Protein AF-A0A7D5GES9-F1 (afdb_monomer_lite)

pLDDT: mean 92.74, std 5.77, range [63.41, 98.81]

InterPro domains:
  IPR012337 Ribonuclease H-like superfamily [SSF53098] (2-258)
  IPR036397 Ribonuclease H superfamily [G3DSA:3.30.420.10] (1-268)

Structure (mmCIF, N/CA/C/O backbone):
data_AF-A0A7D5GES9-F1
#
_entry.id   AF-A0A7D5GES9-F1
#
loop_
_atom_site.group_PDB
_atom_site.id
_atom_site.type_symbol
_atom_site.label_atom_id
_atom_site.label_alt_id
_atom_site.label_comp_id
_atom_site.label_asym_id
_atom_site.label_entity_id
_atom_site.label_seq_id
_atom_site.pdbx_PDB_ins_code
_atom_site.Cartn_x
_atom_site.Cartn_y
_atom_site.Cartn_z
_atom_site.occupancy
_atom_site.B_iso_or_equiv
_atom_site.auth_seq_id
_atom_site.auth_comp_id
_atom_site.auth_asym_id
_atom_site.auth_atom_id
_atom_site.pdbx_PDB_model_num
ATOM 1 N N . MET A 1 1 ? -17.393 6.973 -8.181 1.00 80.44 1 MET A N 1
ATOM 2 C CA . MET A 1 1 ? -17.525 6.158 -6.958 1.00 80.44 1 MET A CA 1
ATOM 3 C C . MET A 1 1 ? -16.537 6.729 -5.965 1.00 80.44 1 MET A C 1
ATOM 5 O O . MET A 1 1 ? -15.425 7.013 -6.397 1.00 80.44 1 MET A O 1
ATOM 9 N N . LYS A 1 2 ? -16.936 6.985 -4.717 1.00 92.69 2 LYS A N 1
ATOM 10 C CA . LYS A 1 2 ? -15.987 7.433 -3.690 1.00 92.69 2 LYS A CA 1
ATOM 11 C C . LYS A 1 2 ? -15.095 6.242 -3.336 1.00 92.69 2 LYS A C 1
ATOM 13 O O . LYS A 1 2 ? -15.624 5.146 -3.163 1.00 92.69 2 LYS A O 1
ATOM 18 N N . THR A 1 3 ? -13.782 6.421 -3.267 1.00 96.38 3 THR A N 1
ATOM 19 C CA . THR A 1 3 ? -12.840 5.351 -2.904 1.00 96.38 3 THR A CA 1
ATOM 20 C C . THR A 1 3 ? -12.168 5.676 -1.586 1.00 96.38 3 THR A C 1
ATOM 22 O O . THR A 1 3 ? -11.749 6.809 -1.384 1.00 96.38 3 THR A O 1
ATOM 25 N N . VAL A 1 4 ? -12.047 4.675 -0.723 1.00 98.38 4 VAL A N 1
ATOM 26 C CA . VAL A 1 4 ? -11.350 4.783 0.558 1.00 98.38 4 VAL A CA 1
ATOM 27 C C . VAL A 1 4 ? -10.323 3.662 0.601 1.00 98.38 4 VAL A C 1
ATOM 29 O O . VAL A 1 4 ? -10.701 2.491 0.584 1.00 98.38 4 VAL A O 1
ATOM 32 N N . ALA A 1 5 ? -9.041 4.001 0.590 1.00 98.62 5 ALA A N 1
ATOM 33 C CA . ALA A 1 5 ? -7.953 3.051 0.727 1.00 98.62 5 ALA A CA 1
ATOM 34 C C . ALA A 1 5 ? -7.850 2.518 2.157 1.00 98.62 5 ALA A C 1
ATOM 36 O O . ALA A 1 5 ? -8.192 3.222 3.104 1.00 98.62 5 ALA A O 1
ATOM 37 N N . ILE A 1 6 ? -7.367 1.287 2.292 1.00 98.75 6 ILE A N 1
ATOM 38 C CA . ILE A 1 6 ? -6.960 0.662 3.546 1.00 98.75 6 ILE A CA 1
ATOM 39 C C . ILE A 1 6 ? -5.618 -0.035 3.364 1.00 98.75 6 ILE A C 1
ATOM 41 O O . ILE A 1 6 ? -5.373 -0.643 2.321 1.00 98.75 6 ILE A O 1
ATOM 45 N N . ASP A 1 7 ? -4.805 0.037 4.408 1.00 98.81 7 ASP A N 1
ATOM 46 C CA . ASP A 1 7 ? -3.559 -0.706 4.562 1.00 98.81 7 ASP A CA 1
ATOM 47 C C . ASP A 1 7 ? -3.280 -0.941 6.059 1.00 98.81 7 ASP A C 1
ATOM 49 O O . ASP A 1 7 ? -3.720 -0.139 6.902 1.00 98.81 7 ASP A O 1
ATOM 53 N N . ILE A 1 8 ? -2.585 -2.029 6.410 1.00 98.62 8 ILE A N 1
ATOM 54 C CA . ILE A 1 8 ? -2.235 -2.350 7.801 1.00 98.62 8 ILE A CA 1
ATOM 55 C C . ILE A 1 8 ? -0.755 -2.667 7.993 1.00 98.62 8 ILE A C 1
ATOM 57 O O . ILE A 1 8 ? -0.123 -3.328 7.180 1.00 98.62 8 ILE A O 1
ATOM 61 N N . GLU A 1 9 ? -0.277 -2.386 9.203 1.00 98.38 9 GLU A N 1
ATOM 62 C CA . GLU A 1 9 ? 1.022 -2.847 9.687 1.00 98.38 9 GLU A CA 1
ATOM 63 C C . GLU A 1 9 ? 0.874 -3.800 10.863 1.00 98.38 9 GLU A C 1
ATOM 65 O O . GLU A 1 9 ? -0.101 -3.764 11.623 1.00 98.38 9 GLU A O 1
ATOM 70 N N . THR A 1 10 ? 1.862 -4.681 11.023 1.00 97.94 10 THR A N 1
ATOM 71 C CA . THR A 1 10 ? 1.815 -5.755 12.020 1.00 97.94 10 THR A CA 1
ATOM 72 C C . THR A 1 10 ? 3.170 -6.014 12.670 1.00 97.94 10 THR A C 1
ATOM 74 O O . THR A 1 10 ? 4.222 -5.621 12.166 1.00 97.94 10 THR A O 1
ATOM 77 N N . THR A 1 11 ? 3.168 -6.738 13.791 1.00 96.50 11 THR A N 1
ATOM 78 C CA . THR A 1 11 ? 4.406 -7.234 14.420 1.00 96.50 11 THR A CA 1
ATOM 79 C C . THR A 1 11 ? 4.999 -8.458 13.715 1.00 96.50 11 THR A C 1
ATOM 81 O O . THR A 1 11 ? 6.044 -8.954 14.134 1.00 96.50 11 THR A O 1
ATOM 84 N N . GLY A 1 12 ? 4.346 -8.955 12.663 1.00 96.69 12 GLY A N 1
ATOM 85 C CA . GLY A 1 12 ? 4.727 -10.146 11.917 1.00 96.69 12 GLY A CA 1
ATOM 86 C C . GLY A 1 12 ? 3.538 -10.751 11.164 1.00 96.69 12 GLY A C 1
ATOM 87 O O . GLY A 1 12 ? 2.430 -10.227 11.179 1.00 96.69 12 GLY A O 1
ATOM 88 N N . LEU A 1 13 ? 3.768 -11.877 10.487 1.00 96.69 13 LEU A N 1
ATOM 89 C CA . LEU A 1 13 ? 2.787 -12.492 9.581 1.00 96.69 13 LEU A CA 1
ATOM 90 C C . LEU A 1 13 ? 1.997 -13.656 10.208 1.00 96.69 13 LEU A C 1
ATOM 92 O O . LEU A 1 13 ? 1.208 -14.310 9.521 1.00 96.69 13 LEU A O 1
ATOM 96 N N . ALA A 1 14 ? 2.245 -13.997 11.474 1.00 97.06 14 ALA A N 1
ATOM 97 C CA . ALA A 1 14 ? 1.573 -15.100 12.147 1.00 97.06 14 ALA A CA 1
ATOM 98 C C . ALA A 1 14 ? 0.252 -14.648 12.781 1.00 97.06 14 ALA A C 1
ATOM 100 O O . ALA A 1 14 ? 0.097 -13.519 13.222 1.00 97.06 14 ALA A O 1
ATOM 101 N N . ALA A 1 15 ? -0.688 -15.581 12.958 1.00 95.56 15 ALA A N 1
ATOM 102 C CA . ALA A 1 15 ? -1.953 -15.309 13.654 1.00 95.56 15 ALA A CA 1
ATOM 103 C C . ALA A 1 15 ? -1.771 -14.783 15.098 1.00 95.56 15 ALA A C 1
ATOM 105 O O . ALA A 1 15 ? -2.680 -14.175 15.665 1.00 95.56 15 ALA A O 1
ATOM 106 N N . THR A 1 16 ? -0.614 -15.059 15.710 1.00 97.00 16 THR A N 1
ATOM 107 C CA . THR A 1 16 ? -0.250 -14.588 17.051 1.00 97.00 16 THR A CA 1
ATOM 108 C C . THR A 1 16 ? 0.306 -13.172 17.072 1.00 97.00 16 THR A C 1
ATOM 110 O O . THR A 1 16 ? 0.316 -12.584 18.150 1.00 97.00 16 THR A O 1
ATOM 113 N N . ASP A 1 17 ? 0.757 -12.649 15.931 1.00 97.44 17 ASP A N 1
ATOM 114 C CA . ASP A 1 17 ? 1.238 -11.274 15.808 1.00 97.44 17 ASP A CA 1
ATOM 115 C C . ASP A 1 17 ? 0.086 -10.274 15.972 1.00 97.44 17 ASP A C 1
ATOM 117 O O . ASP A 1 17 ? -1.087 -10.645 15.898 1.00 97.44 17 ASP A O 1
ATOM 121 N N . GLU A 1 18 ? 0.419 -9.017 16.242 1.00 96.75 18 GLU A N 1
ATOM 122 C CA . GLU A 1 18 ? -0.543 -7.950 16.527 1.00 96.75 18 GLU A CA 1
ATOM 123 C C . GLU A 1 18 ? -0.608 -6.946 15.377 1.00 96.75 18 GLU A C 1
ATOM 125 O O . GLU A 1 18 ? 0.391 -6.704 14.696 1.00 96.75 18 GLU A O 1
ATOM 130 N N . VAL A 1 19 ? -1.775 -6.328 15.196 1.00 97.81 19 VAL A N 1
ATOM 131 C CA . VAL A 1 19 ? -1.940 -5.140 14.353 1.00 97.81 19 VAL A CA 1
ATOM 132 C C . VAL A 1 19 ? -1.344 -3.929 15.069 1.00 97.81 19 VAL A C 1
ATOM 134 O O . VAL A 1 19 ? -1.695 -3.622 16.215 1.00 97.81 19 VAL A O 1
ATOM 137 N N . THR A 1 20 ? -0.439 -3.235 14.384 1.00 96.75 20 THR A N 1
ATOM 138 C CA . THR A 1 20 ? 0.288 -2.074 14.907 1.00 96.75 20 THR A CA 1
ATOM 139 C C . THR A 1 20 ? -0.241 -0.769 14.340 1.00 96.75 20 THR A C 1
ATOM 141 O O . THR A 1 20 ? -0.371 0.190 15.097 1.00 96.75 20 THR A O 1
ATOM 144 N N . VAL A 1 21 ? -0.593 -0.733 13.053 1.00 98.12 21 VAL A N 1
ATOM 145 C CA . VAL A 1 21 ? -1.177 0.429 12.370 1.00 98.12 21 VAL A CA 1
ATOM 146 C C . VAL A 1 21 ? -2.312 -0.039 11.465 1.00 98.12 21 VAL A C 1
ATOM 148 O O . VAL A 1 21 ? -2.242 -1.119 10.886 1.00 98.12 21 VAL A O 1
ATOM 151 N N . VAL A 1 22 ? -3.370 0.758 11.370 1.00 98.69 22 VAL A N 1
ATOM 152 C CA . VAL A 1 22 ? -4.406 0.653 10.343 1.00 98.69 22 VAL A CA 1
ATOM 153 C C . VAL A 1 22 ? -4.634 2.045 9.792 1.00 98.69 22 VAL A C 1
ATOM 155 O O . VAL A 1 22 ? -5.029 2.953 10.530 1.00 98.69 22 VAL A O 1
ATOM 158 N N . GLY A 1 23 ? -4.395 2.181 8.501 1.00 98.62 23 GLY A N 1
ATOM 159 C CA . GLY A 1 23 ? -4.622 3.398 7.757 1.00 98.62 23 GLY A CA 1
ATOM 160 C C . GLY A 1 23 ? -5.911 3.329 6.956 1.00 98.62 23 GLY A C 1
ATOM 161 O O . GLY A 1 23 ? -6.251 2.284 6.402 1.00 98.62 23 GLY A O 1
ATOM 162 N N . LEU A 1 24 ? -6.631 4.443 6.895 1.00 98.69 24 LEU A N 1
ATOM 163 C CA . LEU A 1 24 ? -7.719 4.672 5.952 1.00 98.69 24 LEU A CA 1
ATOM 164 C C . LEU A 1 24 ? -7.468 5.993 5.232 1.00 98.69 24 LEU A C 1
ATOM 166 O O . LEU A 1 24 ? -6.993 6.935 5.856 1.00 98.69 24 LEU A O 1
ATOM 170 N N . GLY A 1 25 ? -7.803 6.105 3.950 1.00 98.19 25 GLY A N 1
ATOM 171 C CA . GLY A 1 25 ? -7.698 7.402 3.281 1.00 98.19 25 GLY A CA 1
ATOM 172 C C . GLY A 1 25 ? -8.556 7.553 2.041 1.00 98.19 25 GLY A C 1
ATOM 173 O O . GLY A 1 25 ? -8.730 6.594 1.299 1.00 98.19 25 GLY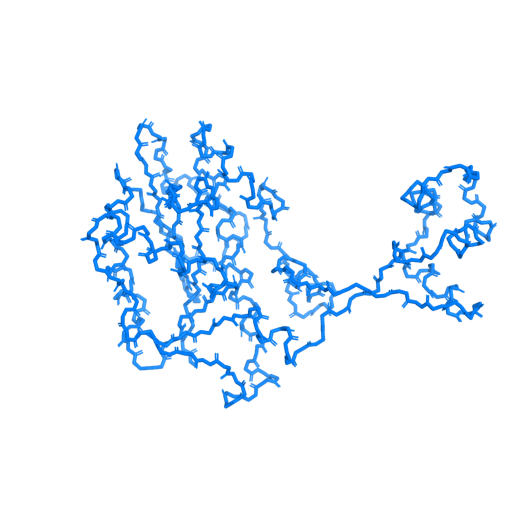 A O 1
ATOM 174 N N . ASP A 1 26 ? -9.090 8.745 1.805 1.00 97.50 26 ASP A N 1
ATOM 175 C CA . ASP A 1 26 ? -9.802 9.105 0.575 1.00 97.5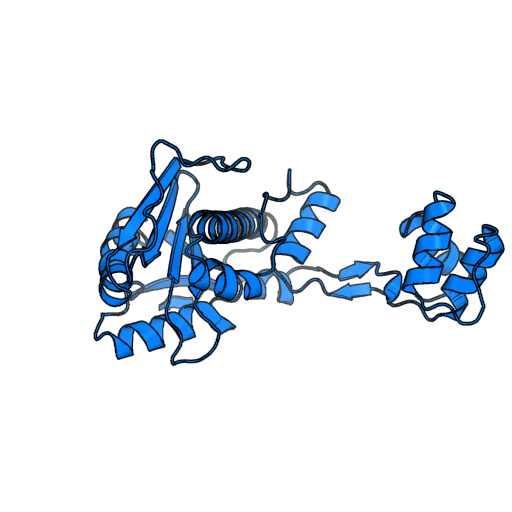0 26 ASP A CA 1
ATOM 176 C C . ASP A 1 26 ? -9.074 10.233 -0.170 1.00 97.50 26 ASP A C 1
ATOM 178 O O . ASP A 1 26 ? -7.851 10.316 -0.117 1.00 97.50 26 ASP A O 1
ATOM 182 N N . ASP A 1 27 ? -9.770 11.042 -0.961 1.00 95.00 27 ASP A N 1
ATOM 183 C CA . ASP A 1 27 ? -9.187 12.166 -1.694 1.00 95.00 27 ASP A CA 1
ATOM 184 C C . ASP A 1 27 ? -8.903 13.398 -0.822 1.00 95.00 27 ASP A C 1
ATOM 186 O O . ASP A 1 27 ? -8.149 14.269 -1.254 1.00 95.00 27 ASP A O 1
ATOM 190 N N . GLU A 1 28 ? -9.445 13.460 0.397 1.00 96.44 28 GLU A N 1
ATOM 191 C CA . GLU A 1 28 ? -9.321 14.619 1.285 1.00 96.44 28 GLU A CA 1
ATOM 192 C C . GLU A 1 28 ? -8.445 14.328 2.510 1.00 96.44 28 GLU A C 1
ATOM 194 O O . GLU A 1 28 ? -7.675 15.196 2.933 1.00 96.44 28 GLU A O 1
ATOM 199 N N . THR A 1 29 ? -8.522 13.116 3.069 1.00 97.75 29 THR A N 1
ATOM 200 C CA . THR A 1 29 ? -7.922 12.816 4.379 1.00 97.75 29 THR A CA 1
ATOM 201 C C . THR A 1 29 ? -7.295 11.423 4.442 1.00 97.75 29 THR A C 1
ATOM 203 O O . THR A 1 29 ? -7.842 10.459 3.911 1.00 97.75 29 THR A O 1
ATOM 206 N N . TYR A 1 30 ? -6.179 11.310 5.163 1.00 98.50 30 TYR A N 1
ATOM 207 C CA . TYR A 1 30 ? -5.643 10.084 5.744 1.00 98.50 30 TYR A CA 1
ATOM 208 C C . TYR A 1 30 ? -5.966 10.034 7.240 1.00 98.50 30 TYR A C 1
ATOM 210 O O . TYR A 1 30 ? -5.614 10.940 7.990 1.00 98.50 30 TYR A O 1
ATOM 218 N N . GLU A 1 31 ? -6.586 8.952 7.693 1.00 98.19 31 GLU A N 1
ATOM 219 C CA . GLU A 1 31 ? -6.789 8.650 9.105 1.00 98.19 31 GLU A CA 1
ATOM 220 C C . GLU A 1 31 ? -5.937 7.437 9.495 1.00 98.19 31 GLU A C 1
ATOM 222 O O . GLU A 1 31 ? -6.184 6.315 9.046 1.00 98.19 31 GLU A O 1
ATOM 227 N N . ILE A 1 32 ? -4.946 7.657 10.360 1.00 98.44 32 ILE A N 1
ATOM 228 C CA . ILE A 1 32 ? -4.007 6.626 10.800 1.00 98.44 32 ILE A CA 1
ATOM 229 C C . ILE A 1 32 ? -4.272 6.269 12.256 1.00 98.44 32 ILE A C 1
ATOM 231 O O . ILE A 1 32 ? -4.071 7.066 13.175 1.00 98.44 32 ILE A O 1
ATOM 235 N N . HIS A 1 33 ? -4.681 5.027 12.489 1.00 97.69 33 HIS A N 1
ATOM 236 C CA . HIS A 1 33 ? -4.840 4.476 13.826 1.00 97.69 33 HIS A CA 1
ATOM 237 C C . HIS A 1 33 ? -3.674 3.569 14.162 1.00 97.69 33 HIS A C 1
ATOM 239 O O . HIS A 1 33 ? -3.446 2.583 13.471 1.00 97.69 33 HIS A O 1
ATOM 245 N N . TYR A 1 34 ? -2.987 3.830 15.267 1.00 96.50 34 TYR A N 1
ATOM 246 C CA . TYR A 1 34 ? -1.849 3.014 15.669 1.00 96.50 34 TYR A CA 1
ATOM 247 C C . TYR A 1 34 ? -1.930 2.575 17.123 1.00 96.50 34 TYR A C 1
ATOM 249 O O . TYR A 1 34 ? -2.524 3.226 17.985 1.00 96.50 34 TYR A O 1
ATOM 257 N N . ASN A 1 35 ? -1.354 1.412 17.389 1.00 93.00 35 ASN A N 1
ATOM 258 C CA . ASN A 1 35 ? -1.259 0.833 18.708 1.00 93.00 35 ASN A CA 1
ATOM 259 C C . ASN A 1 35 ? -0.058 1.498 19.409 1.00 93.00 35 ASN A C 1
ATOM 261 O O . ASN A 1 35 ? 1.060 1.510 18.917 1.00 93.00 35 ASN A O 1
ATOM 265 N N . ALA A 1 36 ? -0.301 2.119 20.550 1.00 87.38 36 ALA A N 1
ATOM 266 C CA . ALA A 1 36 ? 0.676 2.816 21.380 1.00 87.38 36 ALA A CA 1
ATOM 267 C C . ALA A 1 36 ? 0.872 2.092 22.724 1.00 87.38 36 ALA A C 1
ATOM 269 O O . ALA A 1 36 ? 1.251 2.707 23.724 1.00 87.38 36 ALA A O 1
ATOM 270 N N . ASP A 1 37 ? 0.581 0.786 22.774 1.00 83.88 37 ASP A N 1
ATOM 271 C CA . ASP A 1 37 ? 0.793 -0.044 23.961 1.00 83.88 37 ASP A CA 1
ATOM 272 C C . ASP A 1 37 ? 2.260 0.011 24.439 1.00 83.88 37 ASP A C 1
ATOM 274 O O . ASP A 1 37 ? 3.173 0.395 23.703 1.00 83.88 37 ASP A O 1
ATOM 278 N N . GLY A 1 38 ? 2.514 -0.372 25.690 1.00 70.00 38 GLY A N 1
ATOM 279 C CA . GLY A 1 38 ? 3.864 -0.574 26.221 1.00 70.00 38 GLY A CA 1
ATOM 280 C C . GLY A 1 38 ? 4.677 0.704 26.451 1.00 70.00 38 GLY A C 1
ATOM 281 O O . GLY A 1 38 ? 5.882 0.612 26.667 1.00 70.00 38 GLY A O 1
ATOM 282 N N . GLY A 1 39 ? 4.046 1.883 26.424 1.00 63.41 39 GLY A N 1
ATOM 283 C CA . GLY A 1 39 ? 4.737 3.165 26.602 1.00 63.41 39 GLY A CA 1
ATOM 284 C C . GLY A 1 39 ? 5.501 3.625 25.361 1.00 63.41 39 GLY A C 1
ATOM 285 O O . GLY A 1 39 ? 6.458 4.389 25.490 1.00 63.41 39 GLY A O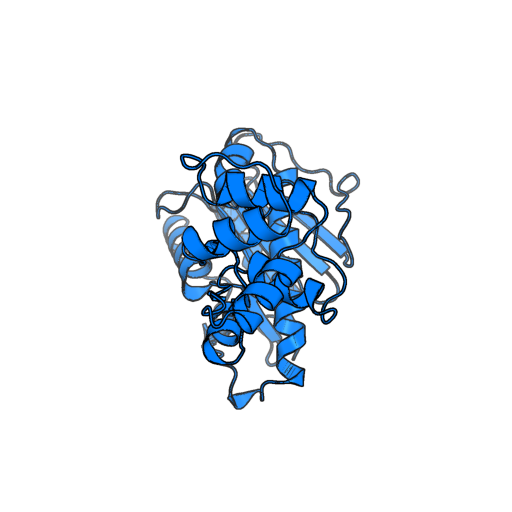 1
ATOM 286 N N . ARG A 1 40 ? 5.092 3.152 24.176 1.00 78.25 40 ARG A N 1
ATOM 287 C CA . ARG A 1 40 ? 5.593 3.645 22.889 1.00 78.25 40 ARG A CA 1
ATOM 288 C C . ARG A 1 40 ? 5.280 5.133 22.740 1.00 78.25 40 ARG A C 1
ATOM 290 O O . ARG A 1 40 ? 4.256 5.616 23.229 1.00 78.25 40 ARG A O 1
ATOM 297 N N . THR A 1 41 ? 6.187 5.857 22.093 1.00 68.56 41 THR A N 1
ATOM 298 C CA . THR A 1 41 ? 6.074 7.304 21.907 1.00 68.56 41 THR A CA 1
ATOM 299 C C . THR A 1 41 ? 4.817 7.617 21.103 1.00 68.56 41 THR A C 1
ATOM 301 O O . THR A 1 41 ? 4.602 7.063 20.026 1.00 68.56 41 THR A O 1
ATOM 304 N N . HIS A 1 42 ? 3.969 8.490 21.642 1.00 82.50 42 HIS A N 1
ATOM 305 C CA . HIS A 1 42 ? 2.878 9.059 20.868 1.00 82.50 42 HIS A CA 1
ATOM 306 C C . HIS A 1 42 ? 3.480 10.017 19.845 1.00 82.50 42 HIS A C 1
ATOM 308 O O . HIS A 1 42 ? 4.307 10.848 20.217 1.00 82.50 42 HIS A O 1
ATOM 314 N N . VAL A 1 43 ? 3.082 9.886 18.586 1.00 88.81 43 VAL A N 1
ATOM 315 C CA . VAL A 1 43 ? 3.452 10.856 17.562 1.00 88.81 43 VAL A CA 1
ATOM 316 C C . VAL A 1 43 ? 2.666 12.133 17.828 1.00 88.81 43 VAL A C 1
ATOM 318 O O . VAL A 1 43 ? 1.456 12.079 18.046 1.00 88.81 43 VAL A O 1
ATOM 321 N N . ASP A 1 44 ? 3.360 13.265 17.890 1.00 91.12 44 ASP A N 1
ATOM 322 C CA . ASP A 1 44 ? 2.710 14.559 18.046 1.00 91.12 44 ASP A CA 1
ATOM 323 C C . ASP A 1 44 ? 2.105 14.971 16.701 1.00 91.12 44 ASP A C 1
ATOM 325 O O . ASP A 1 44 ? 2.820 15.144 15.718 1.00 91.12 44 ASP A O 1
ATOM 329 N N . GLN A 1 45 ? 0.779 15.097 16.657 1.00 93.56 45 GLN A N 1
ATOM 330 C CA . GLN A 1 45 ? 0.032 15.496 15.465 1.00 93.56 45 GLN A CA 1
ATOM 331 C C . GLN A 1 45 ? 0.507 16.840 14.896 1.00 93.56 45 GLN A C 1
ATOM 333 O O . GLN A 1 45 ? 0.500 17.010 13.679 1.00 93.56 45 GLN A O 1
ATOM 338 N N . ASP A 1 46 ? 0.892 17.784 15.760 1.00 92.56 46 ASP A N 1
ATOM 339 C CA . ASP A 1 46 ? 1.289 19.133 15.345 1.00 92.56 46 ASP A CA 1
ATOM 340 C C . ASP A 1 46 ? 2.743 19.175 14.838 1.00 92.56 46 ASP A C 1
ATOM 342 O O . ASP A 1 46 ? 3.117 20.109 14.127 1.00 92.56 46 ASP A O 1
ATOM 346 N N . GLU A 1 47 ? 3.563 18.180 15.197 1.00 93.00 47 GLU A N 1
ATOM 347 C CA . GLU A 1 47 ? 4.961 18.056 14.752 1.00 93.00 47 GLU A CA 1
ATOM 348 C C . GLU A 1 47 ? 5.143 17.019 13.630 1.00 93.00 47 GLU A C 1
ATOM 350 O O . GLU A 1 47 ? 6.224 16.937 13.047 1.00 93.00 47 GLU A O 1
ATOM 355 N N . PHE A 1 48 ? 4.113 16.225 13.318 1.00 95.44 48 PHE A N 1
ATOM 356 C CA . PHE A 1 48 ? 4.195 15.199 12.286 1.00 95.44 48 PHE A CA 1
ATOM 357 C C . PHE A 1 48 ? 4.161 15.813 10.886 1.00 95.44 48 PHE A C 1
ATOM 359 O O . PHE A 1 48 ? 3.160 16.383 10.450 1.00 95.44 48 PHE A O 1
ATOM 366 N N . GLU A 1 49 ? 5.248 15.618 10.148 1.00 93.44 49 GLU A N 1
ATOM 367 C CA . GLU A 1 49 ? 5.361 16.001 8.749 1.00 93.44 49 GLU A CA 1
ATOM 368 C C . GLU A 1 49 ? 5.678 14.768 7.899 1.00 93.44 49 GLU A C 1
ATOM 370 O O . GLU A 1 49 ? 6.494 13.918 8.259 1.00 93.44 49 GLU A O 1
ATOM 375 N N . TRP A 1 50 ? 5.044 14.683 6.733 1.00 95.81 50 TRP A N 1
ATOM 376 C CA . TRP A 1 50 ? 5.368 13.688 5.720 1.00 95.81 50 TRP A CA 1
ATOM 377 C C . TRP A 1 50 ? 5.509 14.385 4.371 1.00 95.81 50 TRP A C 1
ATOM 379 O O . TRP A 1 50 ? 4.594 15.065 3.913 1.00 95.81 50 TRP A O 1
ATOM 389 N N . GLU A 1 51 ? 6.674 14.250 3.736 1.00 92.44 51 GLU A N 1
ATOM 390 C CA . GLU A 1 51 ? 7.037 15.066 2.568 1.00 92.44 51 GLU A CA 1
ATOM 391 C C . GLU A 1 51 ? 6.168 14.812 1.332 1.00 92.44 51 GLU A C 1
ATOM 393 O O . GLU A 1 51 ? 6.038 15.684 0.478 1.00 92.44 51 GLU A O 1
ATOM 398 N N . SER A 1 52 ? 5.561 13.628 1.240 1.00 92.56 52 SER A N 1
ATOM 399 C CA . SER A 1 52 ? 4.650 13.259 0.151 1.00 92.56 52 SER A CA 1
ATOM 400 C C . SER A 1 52 ? 3.186 13.568 0.464 1.00 92.56 52 SER A C 1
ATOM 402 O O . SER A 1 52 ? 2.304 13.119 -0.268 1.00 92.56 52 SER A O 1
ATOM 404 N N . ASN A 1 53 ? 2.921 14.308 1.546 1.00 93.00 53 ASN A N 1
ATOM 405 C CA . ASN A 1 53 ? 1.568 14.616 1.963 1.00 93.00 53 ASN A CA 1
ATOM 406 C C . ASN A 1 53 ? 0.875 15.590 1.002 1.00 93.00 53 ASN A C 1
ATOM 408 O O . ASN A 1 53 ? 1.341 16.697 0.734 1.00 93.00 53 ASN A O 1
ATOM 412 N N . ASP A 1 54 ? -0.294 15.177 0.550 1.00 92.69 54 ASP A N 1
ATOM 413 C CA . ASP A 1 54 ? -1.193 15.880 -0.357 1.00 92.69 54 ASP A CA 1
ATOM 414 C C . ASP A 1 54 ? -2.628 15.956 0.203 1.00 92.69 54 ASP A C 1
ATOM 416 O O . ASP A 1 54 ? -3.527 16.451 -0.476 1.00 92.69 54 ASP A O 1
ATOM 420 N N . ARG A 1 55 ? -2.840 15.484 1.440 1.00 95.62 55 ARG A N 1
ATOM 421 C CA . ARG A 1 55 ? -4.140 15.362 2.113 1.00 95.62 55 ARG A CA 1
ATOM 422 C C . ARG A 1 55 ? -4.054 15.850 3.561 1.00 95.62 55 ARG A C 1
ATOM 424 O O . ARG A 1 55 ? -2.980 16.151 4.082 1.00 95.62 55 ARG A O 1
ATOM 431 N N . GLU A 1 56 ? -5.188 15.960 4.238 1.00 97.38 56 GLU A N 1
ATOM 432 C CA . GLU A 1 56 ? -5.184 16.116 5.695 1.00 97.38 56 GLU A CA 1
ATOM 433 C C . GLU A 1 56 ? -4.741 14.797 6.345 1.00 97.38 56 GLU A C 1
ATOM 435 O O . GLU A 1 56 ? -5.159 13.735 5.904 1.00 97.38 56 GLU A O 1
ATOM 440 N N . ILE A 1 57 ? -3.881 14.837 7.365 1.00 98.12 57 ILE A N 1
ATOM 441 C CA . ILE A 1 57 ? -3.457 13.638 8.103 1.00 98.12 57 ILE A CA 1
ATOM 442 C C . ILE A 1 57 ? -3.983 13.747 9.526 1.00 98.12 57 ILE A C 1
ATOM 444 O O . ILE A 1 57 ? -3.629 14.685 10.235 1.00 98.12 57 ILE A O 1
ATOM 448 N N . GLU A 1 58 ? -4.767 12.766 9.958 1.00 97.75 58 GLU A N 1
ATOM 449 C CA . GLU A 1 58 ? -5.214 12.619 11.339 1.00 97.75 58 GLU A CA 1
ATOM 450 C C . GLU A 1 58 ? -4.606 11.364 11.975 1.00 97.75 58 GLU A C 1
ATOM 452 O O . GLU A 1 58 ? -4.769 10.245 11.482 1.00 97.75 58 GLU A O 1
ATOM 457 N N . LEU A 1 59 ? -3.928 11.540 13.106 1.00 97.56 59 LEU A N 1
ATOM 458 C CA . LEU A 1 59 ? -3.236 10.488 13.839 1.00 97.56 59 LEU A CA 1
ATOM 459 C C . LEU A 1 59 ? -3.973 10.138 15.135 1.00 97.56 59 LEU A C 1
ATOM 461 O O . LEU A 1 59 ? -4.302 10.989 15.962 1.00 97.56 59 LEU A O 1
ATOM 465 N N . TYR A 1 60 ? -4.177 8.841 15.355 1.00 95.88 60 TYR A N 1
ATOM 466 C CA . TYR A 1 60 ? -4.899 8.317 16.507 1.00 95.88 60 TYR A CA 1
ATOM 467 C C . TYR A 1 60 ? -4.135 7.170 17.173 1.00 95.88 60 TYR A C 1
ATOM 469 O O . TYR A 1 60 ? -4.268 6.003 16.798 1.00 95.88 60 TYR A O 1
ATOM 477 N N . GLY A 1 61 ? -3.383 7.495 18.225 1.00 95.00 61 GLY A N 1
ATOM 478 C CA . GLY A 1 61 ? -2.719 6.500 19.069 1.00 95.00 61 GLY A CA 1
ATOM 479 C C . GLY A 1 61 ? -3.651 5.880 20.115 1.00 95.00 61 GLY A C 1
ATOM 480 O O . GLY A 1 61 ? -4.283 6.588 20.904 1.00 95.00 61 GLY A O 1
ATOM 481 N N . TRP A 1 62 ? -3.700 4.549 20.176 1.00 94.81 62 TRP A N 1
ATOM 482 C CA . TRP A 1 62 ? -4.554 3.789 21.094 1.00 94.81 62 TRP A CA 1
ATOM 483 C C . TRP A 1 62 ? -3.744 2.947 22.081 1.00 94.81 62 TRP A C 1
ATOM 485 O O . TRP A 1 62 ? -2.740 2.370 21.700 1.00 94.81 62 TRP A O 1
ATOM 495 N N . PRO A 1 63 ? -4.182 2.786 23.340 1.00 92.75 63 PRO A N 1
ATOM 496 C CA . PRO A 1 63 ? -3.403 2.076 24.358 1.00 92.75 63 PRO A CA 1
ATOM 497 C C . PRO A 1 63 ? -3.335 0.548 24.179 1.00 92.75 63 PRO A C 1
ATOM 499 O O . PRO A 1 63 ? -2.678 -0.106 24.979 1.00 92.75 63 PRO A O 1
ATOM 502 N N . SER A 1 64 ? -4.054 -0.032 23.214 1.00 93.94 64 SER A N 1
ATOM 503 C CA . SER A 1 64 ? -4.055 -1.474 22.944 1.00 93.94 64 SER A CA 1
ATOM 504 C C . SER A 1 64 ? -4.561 -1.789 21.534 1.00 93.94 64 SER A C 1
ATOM 506 O O . SER A 1 64 ? -5.300 -0.994 20.942 1.00 93.94 64 SER A O 1
ATOM 508 N N . GLU A 1 65 ? -4.235 -2.986 21.037 1.00 95.88 65 GLU A N 1
ATOM 509 C CA . GLU A 1 65 ? -4.763 -3.529 19.776 1.00 95.88 65 GLU A CA 1
ATOM 510 C C . GLU A 1 65 ? -6.302 -3.612 19.795 1.00 95.88 65 GLU A C 1
ATOM 512 O O . GLU A 1 65 ? -6.957 -3.130 18.874 1.00 95.88 65 GLU A O 1
ATOM 517 N N . GLU A 1 66 ? -6.904 -4.138 20.870 1.00 96.81 66 GLU A N 1
ATOM 518 C CA . GLU A 1 66 ? -8.367 -4.175 21.051 1.00 96.81 66 GLU A CA 1
ATOM 519 C C . GLU A 1 66 ? -8.993 -2.787 20.850 1.00 96.81 66 GLU A C 1
ATOM 521 O O . GLU A 1 66 ? -10.007 -2.629 20.159 1.00 96.81 66 GLU A O 1
ATOM 526 N N . ARG A 1 67 ? -8.379 -1.753 21.444 1.00 96.25 67 ARG A N 1
ATOM 527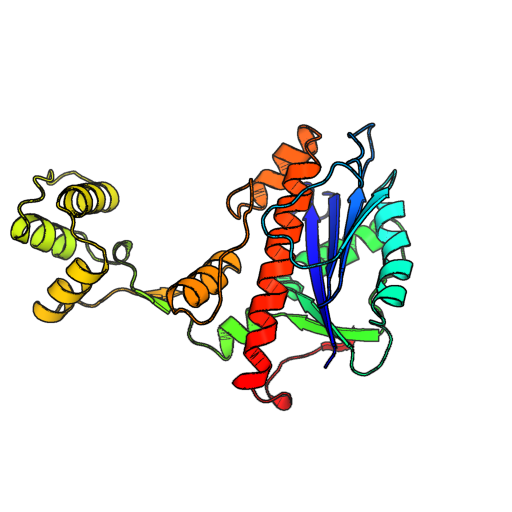 C CA . ARG A 1 67 ? -8.893 -0.387 21.371 1.00 96.25 67 ARG A CA 1
ATOM 528 C C . ARG A 1 67 ? -8.742 0.194 19.973 1.00 96.25 67 ARG A C 1
ATOM 530 O O . ARG A 1 67 ? -9.682 0.849 19.525 1.00 96.25 67 ARG A O 1
ATOM 537 N N . LEU A 1 68 ? -7.623 -0.067 19.300 1.00 96.50 68 LEU A N 1
ATOM 538 C CA . LEU A 1 68 ? -7.422 0.277 17.893 1.00 96.50 68 LEU A CA 1
ATOM 539 C C . LEU A 1 68 ? -8.531 -0.335 17.035 1.00 96.50 68 LEU A C 1
ATOM 541 O O . LEU A 1 68 ? -9.288 0.399 16.401 1.00 96.50 68 LEU A O 1
ATOM 545 N N . LEU A 1 69 ? -8.698 -1.660 17.089 1.00 97.69 69 LEU A N 1
ATOM 546 C CA . LEU A 1 69 ? -9.679 -2.382 16.274 1.00 97.69 69 LEU A CA 1
ATOM 547 C C . LEU A 1 69 ? -11.112 -1.917 16.560 1.00 97.69 69 LEU A C 1
ATOM 549 O O . LEU A 1 69 ? -11.908 -1.726 15.642 1.00 97.69 69 LEU A O 1
ATOM 553 N N . THR A 1 70 ? -11.439 -1.665 17.830 1.00 97.50 70 THR A N 1
ATOM 554 C CA . THR A 1 70 ? -12.753 -1.138 18.228 1.00 97.50 70 THR A CA 1
ATOM 555 C C . THR A 1 70 ? -13.033 0.223 17.591 1.00 97.50 70 THR A C 1
ATOM 557 O O . THR A 1 70 ? -14.170 0.516 17.205 1.00 97.50 70 THR A O 1
ATOM 560 N N . ARG A 1 71 ? -12.010 1.080 17.495 1.00 96.50 71 ARG A N 1
ATOM 561 C CA . ARG A 1 71 ? -12.149 2.458 17.012 1.00 96.50 71 ARG A CA 1
ATOM 562 C C . ARG A 1 71 ? -12.323 2.564 15.506 1.00 96.50 71 ARG A C 1
ATOM 564 O O . ARG A 1 71 ? -12.965 3.525 15.082 1.00 96.50 71 ARG A O 1
ATOM 571 N N . LEU A 1 72 ? -11.930 1.544 14.746 1.00 95.94 72 LEU A N 1
ATOM 572 C CA . LEU A 1 72 ? -12.163 1.486 13.301 1.00 95.94 72 LEU A CA 1
ATOM 573 C C . LEU A 1 72 ? -13.639 1.602 12.917 1.00 95.94 72 LEU A C 1
ATOM 575 O O . LEU A 1 72 ? -13.943 2.225 11.911 1.00 95.94 72 LEU A O 1
ATOM 579 N N . ASN A 1 73 ? -14.583 1.132 13.741 1.00 93.62 73 ASN A N 1
ATOM 580 C CA . ASN A 1 73 ? -16.013 1.370 13.486 1.00 93.62 73 ASN A CA 1
ATOM 581 C C . ASN A 1 73 ? -16.362 2.867 13.396 1.00 93.62 73 ASN A C 1
ATOM 583 O O . ASN A 1 73 ? -17.291 3.255 12.693 1.00 93.62 73 ASN A O 1
ATOM 587 N N . THR A 1 74 ? -15.643 3.722 14.125 1.00 95.38 74 THR A N 1
ATOM 588 C CA . THR A 1 74 ? -15.849 5.177 14.063 1.00 95.38 74 THR A CA 1
ATOM 589 C C . THR A 1 74 ? -15.306 5.729 12.748 1.00 95.38 74 THR A C 1
ATOM 591 O O . THR A 1 74 ? -15.991 6.514 12.098 1.00 95.38 74 THR A O 1
ATOM 594 N N . ALA A 1 75 ? -14.129 5.262 12.331 1.00 95.31 75 ALA A N 1
ATOM 595 C CA . ALA A 1 75 ? -13.492 5.659 11.081 1.00 95.31 75 ALA A CA 1
ATOM 596 C C . ALA A 1 75 ? -14.303 5.218 9.860 1.00 95.31 75 ALA A C 1
ATOM 598 O O . ALA A 1 75 ? -14.643 6.044 9.023 1.00 95.31 75 ALA A O 1
ATOM 599 N N . VAL A 1 76 ? -14.761 3.963 9.826 1.00 94.44 76 VAL A N 1
ATOM 600 C CA . VAL A 1 76 ? -15.664 3.441 8.784 1.00 94.44 76 VAL A CA 1
ATOM 601 C C . VAL A 1 76 ? -16.900 4.328 8.606 1.00 94.44 76 VAL A C 1
ATOM 603 O O . VAL A 1 76 ? -17.330 4.576 7.480 1.00 94.44 76 VAL A O 1
ATOM 606 N N . ASN A 1 77 ? -17.462 4.842 9.704 1.00 94.50 77 ASN A N 1
ATOM 607 C CA . ASN A 1 77 ? -18.593 5.764 9.634 1.00 94.50 77 ASN A CA 1
ATOM 608 C C . ASN A 1 77 ? -18.199 7.158 9.125 1.00 94.50 77 ASN A C 1
ATOM 610 O O . ASN A 1 77 ? -18.959 7.721 8.344 1.00 94.50 77 ASN A O 1
ATOM 614 N N . ARG A 1 78 ? -17.042 7.705 9.529 1.00 95.44 78 ARG A N 1
ATOM 615 C CA . ARG A 1 78 ? -16.536 8.995 9.016 1.00 95.44 78 ARG A CA 1
ATOM 616 C C . ARG A 1 78 ? -16.267 8.956 7.514 1.00 95.44 78 ARG A C 1
ATOM 618 O O . ARG A 1 78 ? -16.662 9.875 6.813 1.00 95.44 78 ARG A O 1
ATOM 625 N N . PHE A 1 79 ? -15.677 7.869 7.023 1.00 96.38 79 PHE A N 1
ATOM 626 C CA . PHE A 1 79 ? -15.421 7.672 5.596 1.00 96.38 79 PHE A CA 1
ATOM 627 C C . PHE A 1 79 ? -16.663 7.276 4.792 1.00 96.38 79 PHE A C 1
ATOM 629 O O . PHE A 1 79 ? -16.578 7.146 3.571 1.00 96.38 79 PHE A O 1
ATOM 636 N N . GLU A 1 80 ? -17.814 7.097 5.448 1.00 95.19 80 GLU A N 1
ATOM 637 C CA . GLU A 1 80 ? -19.075 6.715 4.807 1.00 95.19 80 GLU A CA 1
ATOM 638 C C . GLU A 1 80 ? -18.997 5.373 4.055 1.00 95.19 80 GLU A C 1
ATOM 640 O O . GLU A 1 80 ? -19.723 5.133 3.090 1.00 95.19 80 GLU A O 1
ATOM 645 N N . LEU A 1 81 ? -18.149 4.452 4.524 1.00 94.06 81 LEU A N 1
ATOM 646 C CA . LEU A 1 81 ? -17.961 3.117 3.932 1.00 94.06 81 LEU A CA 1
ATOM 647 C C . LEU A 1 81 ? -19.223 2.236 4.000 1.00 94.06 81 LEU A C 1
ATOM 649 O O . LEU A 1 81 ? -19.369 1.276 3.246 1.00 94.06 81 LEU A O 1
ATOM 653 N N . ASN A 1 82 ? -20.160 2.583 4.885 1.00 86.31 82 ASN A N 1
ATOM 654 C CA . ASN A 1 82 ? -21.461 1.926 5.022 1.00 86.31 82 ASN A CA 1
ATOM 655 C C . ASN A 1 82 ? -22.533 2.477 4.059 1.00 86.31 82 ASN A C 1
ATOM 657 O O . ASN A 1 82 ? -23.675 2.009 4.087 1.00 86.31 82 ASN A O 1
ATOM 661 N N . ILE A 1 83 ? -22.200 3.482 3.242 1.00 86.75 83 ILE A N 1
ATOM 662 C CA . ILE A 1 83 ? -23.114 4.117 2.287 1.00 86.75 83 ILE A CA 1
ATOM 663 C C . ILE A 1 83 ? -22.894 3.529 0.887 1.00 86.75 83 ILE A C 1
ATOM 665 O O . ILE A 1 83 ? -21.773 3.262 0.462 1.00 86.75 83 ILE A O 1
ATOM 669 N N . GLU A 1 84 ? -23.990 3.314 0.156 1.00 85.50 84 GLU A N 1
ATOM 670 C CA . GLU A 1 84 ? -23.937 2.870 -1.239 1.00 85.50 84 GLU A CA 1
ATOM 671 C C . GLU A 1 84 ? -23.200 3.903 -2.109 1.00 85.50 84 GLU A C 1
ATOM 673 O O . GLU A 1 84 ? -23.510 5.092 -2.068 1.00 85.50 84 GLU A O 1
ATOM 678 N N . GLY A 1 85 ? -22.237 3.444 -2.911 1.00 87.31 85 GLY A N 1
ATOM 679 C CA . GLY A 1 85 ? -21.410 4.307 -3.763 1.00 87.31 85 GLY A CA 1
ATOM 680 C C . GLY A 1 85 ? -20.023 4.640 -3.200 1.00 87.31 85 GLY A C 1
ATOM 681 O O . GLY A 1 85 ? -19.239 5.279 -3.914 1.00 87.31 85 GLY A O 1
ATOM 682 N N . THR A 1 86 ? -19.707 4.167 -1.989 1.00 94.62 86 THR A N 1
ATOM 683 C CA . THR A 1 86 ? -18.353 4.170 -1.419 1.00 94.62 86 THR A CA 1
ATOM 684 C C . THR A 1 86 ? -17.720 2.784 -1.548 1.00 94.62 86 THR A C 1
ATOM 686 O O . THR A 1 86 ? -18.332 1.774 -1.200 1.00 94.62 86 THR A O 1
ATOM 689 N N . LEU A 1 87 ? -16.488 2.733 -2.049 1.00 95.94 87 LEU A N 1
ATOM 690 C CA . LEU A 1 87 ? -15.718 1.515 -2.275 1.00 95.94 87 LEU A CA 1
ATOM 691 C C . LEU A 1 87 ? -14.474 1.511 -1.389 1.00 95.94 87 LEU A C 1
ATOM 693 O O . LEU A 1 87 ? -13.623 2.391 -1.509 1.00 95.94 87 LEU A O 1
ATOM 697 N N . LEU A 1 88 ? -14.356 0.496 -0.536 1.00 98.00 88 LEU A N 1
ATOM 698 C CA . LEU A 1 88 ? -13.125 0.204 0.190 1.00 98.00 88 LEU A CA 1
ATOM 699 C C . LEU A 1 88 ? -12.110 -0.418 -0.774 1.00 98.00 88 LEU A C 1
ATOM 701 O O . LEU A 1 88 ? -12.438 -1.335 -1.523 1.00 98.00 88 LEU A O 1
ATOM 705 N N . VAL A 1 89 ? -10.876 0.050 -0.785 1.00 98.25 89 VAL A N 1
ATOM 706 C CA . VAL A 1 89 ? -9.860 -0.446 -1.716 1.00 98.25 89 VAL A CA 1
ATOM 707 C C . VAL A 1 89 ? -8.576 -0.723 -0.969 1.00 98.25 89 VAL A C 1
ATOM 709 O O . VAL A 1 89 ? -8.242 -0.021 -0.031 1.00 98.25 89 VAL A O 1
ATOM 712 N N . GLY A 1 90 ? -7.846 -1.748 -1.363 1.00 98.31 90 GLY A N 1
ATOM 713 C CA . GLY A 1 90 ? -6.538 -2.019 -0.781 1.00 98.31 90 GLY A CA 1
ATOM 714 C C . GLY A 1 90 ? -5.749 -2.949 -1.674 1.00 98.31 90 GLY A C 1
ATOM 715 O O . GLY A 1 90 ? -6.303 -3.558 -2.596 1.00 98.31 90 GLY A O 1
ATOM 716 N N . PHE A 1 91 ? -4.449 -3.040 -1.439 1.00 98.31 91 PHE A N 1
ATOM 717 C CA . PHE A 1 91 ? -3.567 -3.851 -2.260 1.00 98.31 91 PHE A CA 1
ATOM 718 C C . PHE A 1 91 ? -3.287 -5.186 -1.565 1.00 98.31 91 PHE A C 1
ATOM 720 O O . PHE A 1 91 ? -2.652 -5.211 -0.524 1.00 98.31 91 PHE A O 1
ATOM 727 N N . ASN A 1 92 ? -3.722 -6.313 -2.147 1.00 97.31 92 ASN A N 1
ATOM 728 C CA . ASN A 1 92 ? -3.560 -7.653 -1.558 1.00 97.31 92 ASN A CA 1
ATOM 729 C C . ASN A 1 92 ? -4.309 -7.856 -0.218 1.00 97.31 92 ASN A C 1
ATOM 731 O O . ASN A 1 92 ? -3.968 -8.740 0.576 1.00 97.31 92 ASN A O 1
ATOM 735 N N . VAL A 1 93 ? -5.393 -7.105 -0.001 1.00 97.38 93 VAL A N 1
ATOM 736 C CA . VAL A 1 93 ? -6.232 -7.208 1.206 1.00 97.38 93 VAL A CA 1
ATOM 737 C C . VAL A 1 93 ? -6.863 -8.588 1.388 1.00 97.38 93 VAL A C 1
ATOM 739 O O . VAL A 1 93 ? -7.070 -9.031 2.522 1.00 97.38 93 VAL A O 1
ATOM 742 N N . ASP A 1 94 ? -7.138 -9.306 0.292 1.00 96.12 94 ASP A N 1
ATOM 743 C CA . ASP A 1 94 ? -7.638 -10.683 0.354 1.00 96.12 94 ASP A CA 1
ATOM 744 C C . ASP A 1 94 ? -6.562 -11.663 0.828 1.00 96.12 94 ASP A C 1
ATOM 746 O O . ASP A 1 94 ? -6.869 -12.668 1.477 1.00 96.12 94 ASP A O 1
ATOM 750 N N . GLY A 1 95 ? -5.305 -11.381 0.481 1.00 96.12 95 GLY A N 1
ATOM 751 C CA . GLY A 1 95 ? -4.162 -12.228 0.785 1.00 96.12 95 GLY A CA 1
ATOM 752 C C . GLY A 1 95 ? -3.629 -12.049 2.203 1.00 96.12 95 GLY A C 1
ATOM 753 O O . GLY A 1 95 ? -3.088 -13.014 2.750 1.00 96.12 95 GLY A O 1
ATOM 754 N N . PHE A 1 96 ? -3.778 -10.860 2.799 1.00 97.50 96 PHE A N 1
ATOM 755 C CA . PHE A 1 96 ? -3.157 -10.555 4.089 1.00 97.50 96 PHE A CA 1
ATOM 756 C C . PHE A 1 96 ? -4.023 -9.727 5.046 1.00 97.50 96 PHE A C 1
ATOM 758 O O . PHE A 1 96 ? -4.419 -10.256 6.090 1.00 97.50 96 PHE A O 1
ATOM 765 N N . ASP A 1 97 ? -4.352 -8.481 4.704 1.00 98.31 97 ASP A N 1
ATOM 766 C CA . ASP A 1 97 ? -4.920 -7.492 5.629 1.00 98.31 97 ASP A CA 1
ATOM 767 C C . ASP A 1 97 ? -6.210 -7.982 6.282 1.00 98.31 97 ASP A C 1
ATOM 769 O O . ASP A 1 97 ? -6.325 -8.058 7.508 1.00 98.31 97 ASP A O 1
ATOM 773 N N . PHE A 1 98 ? -7.185 -8.405 5.473 1.00 98.12 98 PHE A N 1
ATOM 774 C CA . PHE A 1 98 ? -8.456 -8.879 6.001 1.00 98.12 98 PHE A CA 1
ATOM 775 C C . PHE A 1 98 ? -8.328 -10.201 6.766 1.00 98.12 98 PHE A C 1
ATOM 777 O O . PHE A 1 98 ? -8.913 -10.293 7.847 1.00 98.12 98 PHE A O 1
ATOM 784 N N . PRO A 1 99 ? -7.617 -11.244 6.285 1.00 98.25 99 PRO A N 1
ATOM 785 C CA . PRO A 1 99 ? -7.331 -12.426 7.102 1.00 98.25 99 PRO A CA 1
ATOM 786 C C . PRO A 1 99 ? -6.704 -12.103 8.466 1.00 98.25 99 PRO A C 1
ATOM 788 O O . PRO A 1 99 ? -7.145 -12.655 9.485 1.00 98.25 99 PRO A O 1
ATOM 791 N N . MET A 1 100 ? -5.719 -11.202 8.493 1.00 98.38 100 MET A N 1
ATOM 792 C CA . MET A 1 100 ? -5.038 -10.787 9.715 1.00 98.38 100 MET A CA 1
ATOM 793 C C . MET A 1 100 ? -6.005 -10.055 10.645 1.00 98.38 100 MET A C 1
ATOM 795 O O . MET A 1 100 ? -6.269 -10.528 11.753 1.00 98.38 100 MET A O 1
ATOM 799 N N . MET A 1 101 ? -6.641 -8.981 10.173 1.00 98.06 101 MET A N 1
ATOM 800 C CA . MET A 1 101 ? -7.589 -8.207 10.972 1.00 98.06 101 MET A CA 1
ATOM 801 C C . MET A 1 101 ? -8.764 -9.050 11.469 1.00 98.06 101 MET A C 1
ATOM 803 O O . MET A 1 101 ? -9.122 -8.941 12.633 1.00 98.06 101 MET A O 1
ATOM 807 N N . ARG A 1 102 ? -9.345 -9.941 10.650 1.00 98.19 102 ARG A N 1
ATOM 808 C CA . ARG A 1 102 ? -10.424 -10.845 11.098 1.00 98.19 102 ARG A CA 1
ATOM 809 C C . ARG A 1 102 ? -9.960 -11.740 12.242 1.00 98.19 102 ARG A C 1
ATOM 811 O O . ARG A 1 102 ? -10.688 -11.909 13.218 1.00 98.19 102 ARG A O 1
ATOM 818 N N . THR A 1 103 ? -8.756 -12.302 12.133 1.00 98.50 103 THR A N 1
ATOM 819 C CA . THR A 1 103 ? -8.168 -13.134 13.191 1.00 98.50 103 THR A CA 1
ATOM 820 C C . THR A 1 103 ? -7.985 -12.331 14.472 1.00 98.50 103 THR A C 1
ATOM 822 O O . THR A 1 103 ? -8.410 -12.775 15.539 1.00 98.50 103 THR A O 1
ATOM 825 N N . ARG A 1 104 ? -7.432 -11.120 14.369 1.00 97.94 104 ARG A N 1
ATOM 826 C CA . ARG A 1 104 ? -7.188 -10.251 15.525 1.00 97.94 104 ARG A CA 1
ATOM 827 C C . ARG A 1 104 ? -8.470 -9.695 16.138 1.00 97.94 104 ARG A C 1
ATOM 829 O O . ARG A 1 104 ? -8.581 -9.665 17.360 1.00 97.94 104 ARG A O 1
ATOM 836 N N . SER A 1 105 ? -9.480 -9.379 15.333 1.00 98.06 105 SER A N 1
ATOM 837 C CA . SER A 1 105 ? -10.833 -9.053 15.794 1.00 98.06 105 SER A CA 1
ATOM 838 C C . SER A 1 105 ? -11.454 -10.206 16.587 1.00 98.06 105 SER A C 1
ATOM 840 O O . SER A 1 105 ? -11.973 -9.974 17.674 1.00 98.06 105 SER A O 1
ATOM 842 N N . MET A 1 106 ? -11.345 -11.454 16.109 1.00 98.12 106 MET A N 1
ATOM 843 C CA . MET A 1 106 ? -11.836 -12.628 16.850 1.00 98.12 106 MET A CA 1
ATOM 844 C C . MET A 1 106 ? -11.092 -12.843 18.174 1.00 98.12 106 MET A C 1
ATOM 846 O O . MET A 1 106 ? -11.723 -13.160 19.178 1.00 98.12 106 MET A O 1
ATOM 850 N N . VAL A 1 107 ? -9.765 -12.680 18.186 1.00 97.94 107 VAL A N 1
ATOM 851 C CA . VAL A 1 107 ? -8.938 -12.835 19.398 1.00 97.94 107 VAL A CA 1
ATOM 852 C C . VAL A 1 107 ? -9.279 -11.779 20.453 1.00 97.94 107 VAL A C 1
ATOM 854 O O . VAL A 1 107 ? -9.318 -12.102 21.638 1.00 97.94 107 VAL A O 1
ATOM 857 N N . ASN A 1 108 ? -9.556 -10.546 20.027 1.00 97.25 108 ASN A N 1
ATOM 858 C CA . ASN A 1 108 ? -9.874 -9.422 20.909 1.00 97.25 108 ASN A CA 1
ATOM 859 C C . ASN A 1 108 ? -11.381 -9.272 21.214 1.00 97.25 108 ASN A C 1
ATOM 861 O O . ASN A 1 108 ? -11.759 -8.317 21.882 1.00 97.25 108 ASN A O 1
ATOM 865 N N . ASP A 1 109 ? -12.243 -10.178 20.732 1.00 97.94 109 ASP A N 1
ATOM 866 C CA . ASP A 1 109 ? -13.713 -10.086 20.855 1.00 97.94 109 ASP A CA 1
ATOM 867 C C . ASP A 1 109 ? -14.294 -8.756 20.318 1.00 97.94 109 ASP A C 1
ATOM 869 O O . ASP A 1 109 ? -15.233 -8.172 20.861 1.00 97.94 109 ASP A O 1
ATOM 873 N N . VAL A 1 110 ? -13.719 -8.258 19.217 1.00 97.62 110 VAL A N 1
ATOM 874 C CA . VAL A 1 110 ? -14.138 -7.020 18.545 1.00 97.62 110 VAL A CA 1
ATOM 875 C C . VAL A 1 110 ? -14.953 -7.361 17.290 1.00 97.62 110 VAL A C 1
ATOM 877 O O . VAL A 1 110 ? -14.486 -8.135 16.452 1.00 97.62 110 VAL A O 1
ATOM 880 N N . PRO A 1 111 ? -16.152 -6.777 17.094 1.00 96.56 111 PRO A N 1
ATOM 881 C CA . PRO A 1 111 ? -16.926 -6.967 15.867 1.00 96.56 111 PRO A CA 1
ATOM 882 C C . PRO A 1 111 ? -16.180 -6.503 14.609 1.00 96.56 111 PRO A C 1
ATOM 884 O O . PRO A 1 111 ? -15.488 -5.486 14.631 1.00 96.56 111 PRO A O 1
ATOM 887 N N . TRP A 1 112 ? -16.379 -7.208 13.491 1.00 96.62 112 TRP A N 1
ATOM 888 C CA . TRP A 1 112 ? -15.792 -6.853 12.196 1.00 96.62 112 TRP A CA 1
ATOM 889 C C . TRP A 1 112 ? -16.299 -5.484 11.699 1.00 96.62 112 TRP A C 1
ATOM 891 O O . TRP A 1 112 ? -17.501 -5.363 11.422 1.00 96.62 112 TRP A O 1
ATOM 901 N N . PRO A 1 113 ? -15.423 -4.467 11.546 1.00 95.06 113 PRO A N 1
ATOM 902 C CA . PRO A 1 113 ? -15.865 -3.094 11.310 1.00 95.06 113 PRO A CA 1
ATOM 903 C C . PRO A 1 113 ? -16.353 -2.833 9.881 1.00 95.06 113 PRO A C 1
ATOM 905 O O . PRO A 1 113 ? -17.125 -1.908 9.666 1.00 95.06 113 PRO A O 1
ATOM 908 N N . PHE A 1 114 ? -15.965 -3.666 8.911 1.00 95.50 114 PHE A N 1
ATOM 909 C CA . PHE A 1 114 ? -16.297 -3.476 7.493 1.00 95.50 114 PHE A CA 1
ATOM 910 C C . PHE A 1 114 ? -17.508 -4.299 7.034 1.00 95.50 114 PHE A C 1
ATOM 912 O O . PHE A 1 114 ? -17.655 -4.601 5.852 1.00 95.50 114 PHE A O 1
ATOM 919 N N . SER A 1 115 ? -18.362 -4.725 7.966 1.00 93.19 115 SER A N 1
ATOM 920 C CA . SER A 1 115 ? -19.555 -5.515 7.643 1.00 93.19 115 SER A CA 1
ATOM 921 C C . SER A 1 115 ? -20.474 -4.743 6.687 1.00 93.19 115 SER A C 1
ATOM 923 O O . SER A 1 115 ? -20.931 -3.651 7.014 1.00 93.19 115 SER A O 1
ATOM 925 N N . GLY A 1 116 ? -20.782 -5.312 5.521 1.00 91.19 116 GLY A N 1
ATOM 926 C CA . GLY A 1 116 ? -21.647 -4.706 4.511 1.00 91.19 116 GLY A CA 1
ATOM 927 C C . GLY A 1 116 ? -20.948 -3.780 3.512 1.00 91.19 116 GLY A C 1
ATOM 928 O O . GLY A 1 116 ? -21.604 -3.408 2.531 1.00 91.19 116 GLY A O 1
ATOM 929 N N . CYS A 1 117 ? -19.666 -3.452 3.723 1.00 94.44 117 CYS A N 1
ATOM 930 C CA . CYS A 1 117 ? -18.859 -2.629 2.819 1.00 94.44 117 CYS A CA 1
ATOM 931 C C . CYS A 1 117 ? -18.641 -3.346 1.479 1.00 94.44 117 CYS A C 1
ATOM 933 O O . CYS A 1 117 ? -18.426 -4.562 1.433 1.00 94.44 117 CYS A O 1
ATOM 935 N N . GLN A 1 118 ? -18.662 -2.592 0.383 1.00 94.75 118 GLN A N 1
ATOM 936 C CA . GLN A 1 118 ? -18.156 -3.068 -0.902 1.00 94.75 118 GLN A CA 1
ATOM 937 C C . GLN A 1 118 ? -16.654 -2.799 -0.953 1.00 94.75 118 GLN A C 1
ATOM 939 O O . GLN A 1 118 ? -16.220 -1.717 -0.559 1.00 94.75 118 GLN A O 1
ATOM 944 N N . TYR A 1 119 ? -15.866 -3.757 -1.440 1.00 96.06 119 TYR A N 1
ATOM 945 C CA . TYR A 1 119 ? -14.432 -3.566 -1.603 1.00 96.06 119 TYR A CA 1
ATOM 946 C C . TYR A 1 119 ? -13.878 -4.087 -2.926 1.00 96.06 119 TYR A C 1
ATOM 948 O O . TYR A 1 119 ? -14.493 -4.933 -3.580 1.00 96.06 119 TYR A O 1
ATOM 956 N N . LEU A 1 120 ? -12.696 -3.589 -3.286 1.00 96.38 120 LEU A N 1
ATOM 957 C CA . LEU A 1 120 ? -11.877 -4.032 -4.409 1.00 96.38 120 LEU A CA 1
ATOM 958 C C . LEU A 1 120 ? -10.442 -4.299 -3.936 1.00 96.38 120 LEU A C 1
ATOM 960 O O . LEU A 1 120 ? -9.789 -3.409 -3.396 1.00 96.38 120 LEU A O 1
ATOM 964 N N . ASP A 1 121 ? -9.934 -5.502 -4.202 1.00 97.25 121 ASP A N 1
ATOM 965 C CA . ASP A 1 121 ? -8.499 -5.775 -4.105 1.00 97.25 121 ASP A CA 1
ATOM 966 C C . ASP A 1 121 ? -7.802 -5.286 -5.384 1.00 97.25 121 ASP A C 1
ATOM 968 O O . ASP A 1 121 ? -7.949 -5.871 -6.466 1.00 97.25 121 ASP A O 1
ATOM 972 N N . VAL A 1 122 ? -7.050 -4.195 -5.255 1.00 96.94 122 VAL A N 1
ATOM 973 C CA . VAL A 1 122 ? -6.379 -3.501 -6.359 1.00 96.94 122 VAL A CA 1
ATOM 974 C C . VAL A 1 122 ? -5.334 -4.398 -7.024 1.00 96.94 122 VAL A C 1
ATOM 976 O O . VAL A 1 122 ? -5.171 -4.335 -8.245 1.00 96.94 122 VAL A O 1
ATOM 979 N N . GLN A 1 123 ? -4.682 -5.301 -6.280 1.00 96.00 123 GLN A N 1
ATOM 980 C CA . GLN A 1 123 ? -3.687 -6.209 -6.858 1.00 96.00 123 GLN A CA 1
ATOM 981 C C . GLN A 1 123 ? -4.306 -7.064 -7.969 1.00 96.00 123 GLN A C 1
ATOM 983 O O . GLN A 1 123 ? -3.683 -7.285 -9.008 1.00 96.00 123 GLN A O 1
ATOM 988 N N . ASN A 1 124 ? -5.543 -7.528 -7.778 1.00 92.75 124 ASN A N 1
ATOM 989 C CA . ASN A 1 124 ? -6.216 -8.370 -8.760 1.00 92.75 124 ASN A CA 1
ATOM 990 C C . ASN A 1 124 ? -6.505 -7.616 -10.065 1.00 92.75 124 ASN A C 1
ATOM 992 O O . ASN A 1 124 ? -6.295 -8.191 -11.132 1.00 92.75 124 ASN A O 1
ATOM 996 N N . ALA A 1 125 ? -6.917 -6.346 -9.993 1.00 91.31 125 ALA A N 1
ATOM 997 C CA . ALA A 1 125 ? -7.152 -5.531 -11.186 1.00 91.31 125 ALA A CA 1
ATOM 998 C C . ALA A 1 125 ? -5.864 -5.387 -12.015 1.00 91.31 125 ALA A C 1
ATOM 1000 O O . ALA A 1 125 ? -5.835 -5.689 -13.206 1.00 91.31 125 ALA A O 1
ATOM 1001 N N . PHE A 1 126 ? -4.748 -5.042 -11.371 1.00 93.44 126 PHE A N 1
ATOM 1002 C CA . PHE A 1 126 ? -3.471 -4.910 -12.078 1.00 93.44 126 PHE A CA 1
ATOM 1003 C C . PHE A 1 126 ? -2.909 -6.242 -12.574 1.00 93.44 126 PHE A C 1
ATOM 1005 O O . PHE A 1 126 ? -2.253 -6.281 -13.609 1.00 93.44 126 PHE A O 1
ATOM 1012 N N . LYS A 1 127 ? -3.171 -7.339 -11.863 1.00 89.25 127 LYS A N 1
ATOM 1013 C CA . LYS A 1 127 ? -2.699 -8.672 -12.245 1.00 89.25 127 LYS A CA 1
ATOM 1014 C C . LYS A 1 127 ? -3.442 -9.254 -13.448 1.00 89.25 127 LYS A C 1
ATOM 1016 O O . LYS A 1 127 ? -2.839 -10.001 -14.218 1.00 89.25 127 LYS A O 1
ATOM 1021 N N . TYR A 1 128 ? -4.747 -9.011 -13.559 1.00 87.25 128 TYR A N 1
ATOM 1022 C CA . TYR A 1 128 ? -5.588 -9.679 -14.558 1.00 87.25 128 TYR A CA 1
ATOM 1023 C C . TYR A 1 128 ? -6.017 -8.774 -15.708 1.00 87.25 128 TYR A C 1
ATOM 1025 O O . TYR A 1 128 ? -6.220 -9.289 -16.808 1.00 87.25 128 TYR A O 1
ATOM 1033 N N . ASP A 1 129 ? -6.119 -7.467 -15.473 1.00 88.94 129 ASP A N 1
ATOM 1034 C CA . ASP A 1 129 ? -6.736 -6.540 -16.422 1.00 88.94 129 ASP A CA 1
ATOM 1035 C C . ASP A 1 129 ? -5.715 -5.568 -17.047 1.00 88.94 129 ASP A C 1
ATOM 1037 O O . ASP A 1 129 ? -6.002 -4.950 -18.072 1.00 88.94 129 ASP A O 1
ATOM 1041 N N . LEU A 1 130 ? -4.495 -5.471 -16.495 1.00 91.12 130 LEU A N 1
ATOM 1042 C CA . LEU A 1 130 ? -3.427 -4.591 -16.986 1.00 91.12 130 LEU A CA 1
ATOM 1043 C C . LEU A 1 130 ? -2.101 -5.340 -17.214 1.00 91.12 130 LEU A C 1
ATOM 1045 O O . LEU A 1 130 ? -1.845 -6.402 -16.653 1.00 91.12 130 LEU A O 1
ATOM 1049 N N . GLN A 1 131 ? -1.239 -4.783 -18.074 1.00 90.56 131 GLN A N 1
ATOM 1050 C CA . GLN A 1 131 ? 0.112 -5.299 -18.316 1.00 90.56 131 GLN A CA 1
ATOM 1051 C C . GLN A 1 131 ? 1.111 -4.595 -17.396 1.00 90.56 131 GLN A C 1
ATOM 1053 O O . GLN A 1 131 ? 1.313 -3.391 -17.518 1.00 90.56 131 GLN A O 1
ATOM 1058 N N . THR A 1 132 ? 1.779 -5.355 -16.531 1.00 92.44 132 THR A N 1
ATOM 1059 C CA . THR A 1 132 ? 2.765 -4.828 -15.572 1.00 92.44 132 THR A CA 1
ATOM 1060 C C . THR A 1 132 ? 4.176 -5.380 -15.787 1.00 92.44 132 THR A C 1
ATOM 1062 O O . THR A 1 132 ? 5.054 -5.211 -14.943 1.00 92.44 132 THR A O 1
ATOM 1065 N N . LYS A 1 133 ? 4.442 -6.045 -16.917 1.00 90.94 133 LYS A N 1
ATOM 1066 C CA . LYS A 1 133 ? 5.794 -6.492 -17.269 1.00 90.94 133 LYS A CA 1
ATOM 1067 C C . LYS A 1 133 ? 6.694 -5.322 -17.632 1.00 90.94 133 LYS A C 1
ATOM 1069 O O . LYS A 1 133 ? 6.398 -4.563 -18.551 1.00 90.94 133 LYS A O 1
ATOM 1074 N N . LYS A 1 134 ? 7.854 -5.269 -16.982 1.00 88.38 134 LYS A N 1
ATOM 1075 C CA . LYS A 1 134 ? 8.953 -4.358 -17.312 1.00 88.38 134 LYS A CA 1
ATOM 1076 C C . LYS A 1 134 ? 10.106 -5.144 -17.930 1.00 88.38 134 LYS A C 1
ATOM 1078 O O . LYS A 1 134 ? 10.336 -6.295 -17.558 1.00 88.38 134 LYS A O 1
ATOM 1083 N N . GLN A 1 135 ? 10.833 -4.538 -18.867 1.00 84.44 135 GLN A N 1
ATOM 1084 C CA . GLN A 1 135 ? 12.100 -5.096 -19.344 1.00 84.44 135 GLN A CA 1
ATOM 1085 C C . GLN A 1 135 ? 13.077 -5.230 -18.168 1.00 84.44 135 GLN A C 1
ATOM 1087 O O . GLN A 1 135 ? 13.256 -4.289 -17.394 1.00 84.44 135 GLN A O 1
ATOM 1092 N N . ASP A 1 136 ? 13.706 -6.395 -18.026 1.00 82.56 136 ASP A N 1
ATOM 1093 C CA . ASP A 1 136 ? 14.590 -6.688 -16.898 1.00 82.56 136 ASP A CA 1
ATOM 1094 C C . ASP A 1 136 ? 15.917 -7.278 -17.359 1.00 82.56 136 ASP A C 1
ATOM 1096 O O . ASP A 1 136 ? 16.059 -8.482 -17.565 1.00 82.56 136 ASP A O 1
ATOM 1100 N N . ILE A 1 137 ? 16.932 -6.421 -17.431 1.00 75.25 137 ILE A N 1
ATOM 1101 C CA . ILE A 1 137 ? 18.299 -6.792 -17.803 1.00 75.25 137 ILE A CA 1
ATOM 1102 C C . ILE A 1 137 ? 18.868 -7.945 -16.966 1.00 75.25 137 ILE A C 1
ATOM 1104 O O . ILE A 1 137 ? 19.696 -8.718 -17.450 1.00 75.25 137 ILE A O 1
ATOM 1108 N N . MET A 1 138 ? 18.413 -8.115 -15.724 1.00 75.12 138 MET A N 1
ATOM 1109 C CA . MET A 1 138 ? 18.877 -9.196 -14.855 1.00 75.12 138 MET A CA 1
ATOM 1110 C C . MET A 1 138 ? 18.380 -10.570 -15.314 1.00 75.12 138 MET A C 1
ATOM 1112 O O . MET A 1 138 ? 19.030 -11.596 -15.050 1.00 75.12 138 MET A O 1
ATOM 1116 N N . GLY A 1 139 ? 17.285 -10.594 -16.073 1.00 74.81 139 GLY A N 1
ATOM 1117 C CA . GLY A 1 139 ? 16.770 -11.782 -16.731 1.00 74.81 139 GLY A CA 1
ATOM 1118 C C . GLY A 1 139 ? 17.642 -12.277 -17.890 1.00 74.81 139 GLY A C 1
ATOM 1119 O O . GLY A 1 139 ? 17.514 -13.440 -18.270 1.00 74.81 139 GLY A O 1
ATOM 1120 N N . PHE A 1 140 ? 18.593 -11.480 -18.405 1.00 76.31 140 PHE A N 1
ATOM 1121 C CA . PHE A 1 140 ? 19.463 -11.933 -19.495 1.00 76.31 140 PHE A CA 1
ATOM 1122 C C . PHE A 1 140 ? 20.347 -13.074 -19.034 1.00 76.31 140 PHE A C 1
ATOM 1124 O O . PHE A 1 140 ? 20.880 -13.073 -17.923 1.00 76.31 140 PHE A O 1
ATOM 1131 N N . ASN A 1 141 ? 20.615 -14.026 -19.921 1.00 76.69 141 ASN A N 1
ATOM 1132 C CA . ASN A 1 141 ? 21.735 -14.928 -19.705 1.00 76.69 141 ASN A CA 1
ATOM 1133 C C . ASN A 1 141 ? 23.046 -14.132 -19.592 1.00 76.69 141 ASN A C 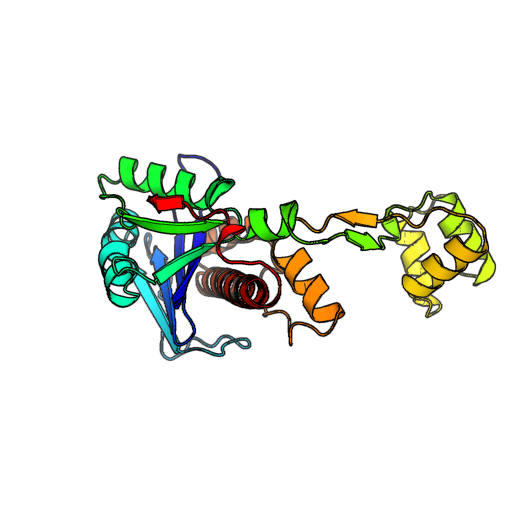1
ATOM 1135 O O . ASN A 1 141 ? 23.197 -13.036 -20.123 1.00 76.69 141 ASN A O 1
ATOM 1139 N N . LYS A 1 142 ? 24.038 -14.694 -18.895 1.00 84.19 142 LYS A N 1
ATOM 1140 C CA . LYS A 1 142 ? 25.323 -14.010 -18.676 1.00 84.19 142 LYS A CA 1
ATOM 1141 C C . LYS A 1 142 ? 26.078 -13.713 -19.986 1.00 84.19 142 LYS A C 1
ATOM 1143 O O . LYS A 1 142 ? 26.936 -12.847 -19.982 1.00 84.19 142 LYS A O 1
ATOM 1148 N N . GLY A 1 143 ? 25.798 -14.447 -21.067 1.00 84.69 143 GLY A N 1
ATOM 1149 C CA . GLY A 1 143 ? 26.418 -14.266 -22.389 1.00 84.69 143 GLY A CA 1
ATOM 1150 C C . GLY A 1 143 ? 26.112 -12.900 -23.014 1.00 84.69 143 GLY A C 1
ATOM 1151 O O . GLY A 1 143 ? 27.043 -12.116 -23.148 1.00 84.69 143 GLY A O 1
ATOM 1152 N N . PRO A 1 144 ? 24.836 -12.566 -23.287 1.00 84.06 144 PRO A N 1
ATOM 1153 C CA . PRO A 1 144 ? 24.450 -11.259 -23.829 1.00 84.06 144 PRO A CA 1
ATOM 1154 C C . PRO A 1 144 ? 25.010 -10.059 -23.051 1.00 84.06 144 PRO A C 1
ATOM 1156 O O . PRO A 1 144 ? 25.545 -9.130 -23.645 1.00 84.06 144 PRO A O 1
ATOM 1159 N N . LEU A 1 145 ? 24.988 -10.110 -21.712 1.00 88.19 145 LEU A N 1
ATOM 1160 C CA . LEU A 1 145 ? 25.570 -9.053 -20.869 1.00 88.19 145 LEU A CA 1
ATOM 1161 C C . LEU A 1 145 ? 27.079 -8.895 -21.059 1.00 88.19 145 LEU A C 1
ATOM 1163 O O . LEU A 1 145 ? 27.604 -7.789 -21.005 1.00 88.19 145 LEU A O 1
ATOM 1167 N N . LYS A 1 146 ? 27.786 -10.007 -21.259 1.00 89.81 146 LYS A N 1
ATOM 1168 C CA . LYS A 1 146 ? 29.222 -9.998 -21.531 1.00 89.81 146 LYS A CA 1
ATOM 1169 C C . LYS A 1 146 ? 29.530 -9.449 -22.912 1.00 89.81 146 LYS A C 1
ATOM 1171 O O . LYS A 1 146 ? 30.440 -8.647 -23.028 1.00 89.81 146 LYS A O 1
ATOM 1176 N N . GLU A 1 147 ? 28.759 -9.837 -23.919 1.00 90.75 147 GLU A N 1
ATOM 1177 C CA . GLU A 1 147 ? 28.930 -9.334 -25.283 1.00 90.75 147 GLU A CA 1
ATOM 1178 C C . GLU A 1 147 ? 28.667 -7.833 -25.367 1.00 90.75 147 GLU A C 1
ATOM 1180 O O . GLU A 1 147 ? 29.453 -7.119 -25.986 1.00 90.75 147 GLU A O 1
ATOM 1185 N N . PHE A 1 148 ? 27.639 -7.335 -24.672 1.00 90.06 148 PHE A N 1
ATOM 1186 C CA . PHE A 1 148 ? 27.450 -5.894 -24.534 1.00 90.06 148 PHE A CA 1
ATOM 1187 C C . PHE A 1 148 ? 28.611 -5.245 -23.777 1.00 90.06 148 PHE A C 1
ATOM 1189 O O . PHE A 1 148 ? 29.150 -4.233 -24.211 1.00 90.06 148 PHE A O 1
ATOM 1196 N N . GLY A 1 149 ? 29.045 -5.853 -22.668 1.00 90.44 149 GLY A N 1
ATOM 1197 C CA . GLY A 1 149 ? 30.214 -5.400 -21.918 1.00 90.44 149 GLY A CA 1
ATOM 1198 C C . GLY A 1 149 ? 31.484 -5.327 -22.775 1.00 90.44 149 GLY A C 1
ATOM 1199 O O . GLY A 1 149 ? 32.259 -4.389 -22.620 1.00 90.44 149 GLY A O 1
ATOM 1200 N N . ASP A 1 150 ? 31.687 -6.273 -23.693 1.00 92.75 150 ASP A N 1
ATOM 1201 C CA . ASP A 1 150 ? 32.799 -6.276 -24.647 1.00 92.75 150 ASP A CA 1
ATOM 1202 C C . ASP A 1 150 ? 32.616 -5.177 -25.706 1.00 92.75 150 ASP A C 1
ATOM 1204 O O . ASP A 1 150 ? 33.575 -4.482 -26.039 1.00 92.75 150 ASP A O 1
ATOM 1208 N N . TYR A 1 151 ? 31.386 -4.976 -26.192 1.00 91.44 151 TYR A N 1
ATOM 1209 C CA . TYR A 1 151 ? 31.027 -3.922 -27.147 1.00 91.44 151 TYR A CA 1
ATOM 1210 C C . TYR A 1 151 ? 31.316 -2.513 -26.604 1.00 91.44 151 TYR A C 1
ATOM 1212 O O . TYR A 1 151 ? 31.821 -1.665 -27.342 1.00 91.44 151 TYR A O 1
ATOM 1220 N N . VAL A 1 152 ? 31.063 -2.276 -25.311 1.00 92.25 152 VAL A N 1
ATOM 1221 C CA . VAL A 1 152 ? 31.286 -0.975 -24.647 1.00 92.25 152 VAL A CA 1
ATOM 1222 C C . VAL A 1 152 ? 32.598 -0.885 -23.853 1.00 92.25 152 VAL A C 1
ATOM 1224 O O . VAL A 1 152 ? 32.844 0.101 -23.153 1.00 92.25 152 VAL A O 1
ATOM 1227 N N . ASP A 1 153 ? 33.457 -1.905 -23.943 1.00 92.62 153 ASP A N 1
ATOM 1228 C CA . ASP A 1 153 ? 34.735 -1.995 -23.221 1.00 92.62 153 ASP A CA 1
ATOM 1229 C C . ASP A 1 153 ? 34.596 -1.831 -21.685 1.00 92.62 153 ASP A C 1
ATOM 1231 O O . ASP A 1 153 ? 35.386 -1.154 -21.019 1.00 92.62 153 ASP A O 1
ATOM 1235 N N . ALA A 1 154 ? 33.574 -2.451 -21.085 1.00 89.31 154 ALA A N 1
ATOM 1236 C CA . ALA A 1 154 ? 33.239 -2.381 -19.654 1.00 89.31 154 ALA A CA 1
ATOM 1237 C C . ALA A 1 154 ? 34.267 -3.048 -18.708 1.00 89.31 154 ALA A C 1
ATOM 1239 O O . ALA A 1 154 ? 34.076 -3.033 -17.498 1.00 89.31 154 ALA A O 1
ATOM 1240 N N . ASN A 1 155 ? 35.367 -3.625 -19.211 1.00 87.38 155 ASN A N 1
ATOM 1241 C CA . ASN A 1 155 ? 36.466 -4.199 -18.410 1.00 87.38 155 ASN A CA 1
ATOM 1242 C C . ASN A 1 155 ? 36.022 -5.117 -17.243 1.00 87.38 155 ASN A C 1
ATOM 1244 O O . ASN A 1 155 ? 36.522 -5.024 -16.118 1.00 87.38 155 ASN A O 1
ATOM 1248 N N . TYR A 1 156 ? 35.102 -6.049 -17.504 1.00 90.06 156 TYR A N 1
ATOM 1249 C CA . TYR A 1 156 ? 34.619 -7.005 -16.503 1.00 90.06 156 TYR A CA 1
ATOM 1250 C C . TYR A 1 156 ? 35.489 -8.278 -16.422 1.00 90.06 156 TYR A C 1
ATOM 1252 O O . TYR A 1 156 ? 36.227 -8.630 -17.343 1.00 90.06 156 TYR A O 1
ATOM 1260 N N . LYS A 1 157 ? 35.387 -9.042 -15.320 1.00 90.06 157 LYS A N 1
ATOM 1261 C CA . LYS A 1 157 ? 36.052 -10.360 -15.196 1.00 90.06 157 LYS A CA 1
ATOM 1262 C C . LYS A 1 157 ? 35.104 -11.498 -15.555 1.00 90.06 157 LYS A C 1
ATOM 1264 O O . LYS A 1 157 ? 33.942 -11.505 -15.159 1.00 90.06 157 LYS A O 1
ATOM 1269 N N . ALA A 1 158 ? 35.612 -12.558 -16.186 1.00 85.62 158 ALA A N 1
ATOM 1270 C CA . ALA A 1 158 ? 34.794 -13.716 -16.571 1.00 85.62 158 ALA A CA 1
ATOM 1271 C C . ALA A 1 158 ? 34.013 -14.361 -15.398 1.00 85.62 158 ALA A C 1
ATOM 1273 O O . ALA A 1 158 ? 32.917 -14.907 -15.612 1.00 85.62 158 ALA A O 1
ATOM 1274 N N . SER A 1 159 ? 34.561 -14.272 -14.179 1.00 91.00 159 SER A N 1
ATOM 1275 C CA . SER A 1 159 ? 33.992 -14.780 -12.925 1.00 91.00 159 SER A CA 1
ATOM 1276 C C . SER A 1 159 ? 32.925 -13.881 -12.290 1.00 91.00 159 SER A C 1
ATOM 1278 O O . SER A 1 159 ? 32.193 -14.366 -11.431 1.00 91.00 159 SER A O 1
ATOM 1280 N N . TRP A 1 160 ? 32.793 -12.619 -12.709 1.00 93.19 160 TRP A N 1
ATOM 1281 C CA . TRP A 1 160 ? 31.847 -11.660 -12.125 1.00 93.19 160 TRP A CA 1
ATOM 1282 C C . TRP A 1 160 ? 30.397 -12.099 -12.262 1.00 93.19 160 TRP A C 1
ATOM 1284 O O . TRP A 1 160 ? 30.046 -12.740 -13.245 1.00 93.19 160 TRP A O 1
ATOM 1294 N N . ARG A 1 161 ? 29.550 -11.794 -11.281 1.00 90.56 161 ARG A N 1
ATOM 1295 C CA . ARG A 1 161 ? 28.099 -12.028 -11.360 1.00 90.56 161 ARG A CA 1
ATOM 1296 C C . ARG A 1 161 ? 27.446 -11.047 -12.343 1.00 90.56 161 ARG A C 1
ATOM 1298 O O . ARG A 1 161 ? 28.112 -10.133 -12.821 1.00 90.56 161 ARG A O 1
ATOM 1305 N N . LYS A 1 162 ? 26.171 -11.260 -12.690 1.00 88.75 162 LYS A N 1
ATOM 1306 C CA . LYS A 1 162 ? 25.468 -10.399 -13.661 1.00 88.75 162 LYS A CA 1
ATOM 1307 C C . LYS A 1 162 ? 25.406 -8.953 -13.169 1.00 88.75 162 LYS A C 1
ATOM 1309 O O . LYS A 1 162 ? 25.660 -8.047 -13.945 1.00 88.75 162 LYS A O 1
ATOM 1314 N N . GLU A 1 163 ? 25.165 -8.777 -11.874 1.00 88.69 163 GLU A N 1
ATOM 1315 C CA . GLU A 1 163 ? 25.096 -7.491 -11.179 1.00 88.69 163 GLU A CA 1
ATOM 1316 C C . GLU A 1 163 ? 26.404 -6.717 -11.351 1.00 88.69 163 GLU A C 1
ATOM 1318 O O . GLU A 1 163 ? 26.397 -5.576 -11.780 1.00 88.69 163 GLU A O 1
ATOM 1323 N N . GLN A 1 164 ? 27.537 -7.386 -11.136 1.00 91.94 164 GLN A N 1
ATOM 1324 C CA . GLN A 1 164 ? 28.865 -6.779 -11.267 1.00 91.94 164 GLN A CA 1
ATOM 1325 C C . GLN A 1 164 ? 29.201 -6.410 -12.719 1.00 91.94 164 GLN A C 1
ATOM 1327 O O . GLN A 1 164 ? 29.894 -5.433 -12.970 1.00 91.94 164 GLN A O 1
ATOM 1332 N N . ILE A 1 165 ? 28.741 -7.205 -13.692 1.00 90.19 165 ILE A N 1
ATOM 1333 C CA . ILE A 1 165 ? 28.908 -6.881 -15.118 1.00 90.19 165 ILE A CA 1
ATOM 1334 C C . ILE A 1 165 ? 28.030 -5.675 -15.478 1.00 90.19 165 ILE A C 1
ATOM 1336 O O . ILE A 1 165 ? 28.496 -4.776 -16.169 1.00 90.19 165 ILE A O 1
ATOM 1340 N N . LYS A 1 166 ? 26.792 -5.632 -14.973 1.00 87.25 166 LYS A N 1
ATOM 1341 C CA . LYS A 1 166 ? 25.875 -4.503 -15.149 1.00 87.25 166 LYS A CA 1
ATOM 1342 C C . LYS A 1 166 ? 26.442 -3.216 -14.549 1.00 87.25 166 LYS A C 1
ATOM 1344 O O . LYS A 1 166 ? 26.422 -2.198 -15.223 1.00 87.25 166 LYS A O 1
ATOM 1349 N N . GLU A 1 167 ? 26.969 -3.261 -13.328 1.00 90.19 167 GLU A N 1
ATOM 1350 C CA . GLU A 1 167 ? 27.622 -2.110 -12.688 1.00 90.19 167 GLU A CA 1
ATOM 1351 C C . GLU A 1 167 ? 28.756 -1.564 -13.561 1.00 90.19 167 GLU A C 1
ATOM 1353 O O . GLU A 1 167 ? 28.811 -0.369 -13.820 1.00 90.19 167 GLU A O 1
ATOM 1358 N N . ALA A 1 168 ? 29.594 -2.441 -14.113 1.00 91.50 168 ALA A N 1
ATOM 1359 C CA . ALA A 1 168 ? 30.691 -2.044 -14.995 1.00 91.50 168 ALA A CA 1
ATOM 1360 C C . ALA A 1 168 ? 30.219 -1.403 -16.311 1.00 91.50 168 ALA A C 1
ATOM 1362 O O . ALA A 1 168 ? 30.865 -0.504 -16.844 1.00 91.50 168 ALA A O 1
ATOM 1363 N N . ILE A 1 169 ? 29.087 -1.870 -16.844 1.00 90.06 169 ILE A N 1
ATOM 1364 C CA . ILE A 1 169 ? 28.425 -1.271 -18.006 1.00 90.06 169 ILE A CA 1
ATOM 1365 C C . ILE A 1 169 ? 27.860 0.113 -17.647 1.00 90.06 169 ILE A C 1
ATOM 1367 O O . ILE A 1 169 ? 28.081 1.074 -18.381 1.00 90.06 169 ILE A O 1
ATOM 1371 N N . HIS A 1 170 ? 27.197 0.237 -16.497 1.00 89.06 170 HIS A N 1
ATOM 1372 C CA . HIS A 1 170 ? 26.674 1.512 -16.000 1.00 89.06 170 HIS A CA 1
ATOM 1373 C C . HIS A 1 170 ? 27.797 2.526 -15.727 1.00 89.06 170 HIS A C 1
ATOM 1375 O O . HIS A 1 170 ? 27.655 3.702 -16.046 1.00 89.06 170 HIS A O 1
ATOM 1381 N N . GLU A 1 171 ? 28.959 2.090 -15.227 1.00 92.06 171 GLU A N 1
ATOM 1382 C CA . GLU A 1 171 ? 30.152 2.941 -15.069 1.00 92.06 171 GLU A CA 1
ATOM 1383 C C . GLU A 1 171 ? 30.657 3.523 -16.403 1.00 92.06 171 GLU A C 1
ATOM 1385 O O . GLU A 1 171 ? 31.357 4.539 -16.414 1.00 92.06 171 GLU A O 1
ATOM 1390 N N . LYS A 1 172 ? 30.288 2.915 -17.538 1.00 92.56 172 LYS A N 1
ATOM 1391 C CA . LYS A 1 172 ? 30.553 3.440 -18.887 1.00 92.56 172 LYS A CA 1
ATOM 1392 C C . LYS A 1 172 ? 29.479 4.406 -19.395 1.00 92.56 172 LYS A C 1
ATOM 1394 O O . LYS A 1 172 ? 29.641 4.942 -20.488 1.00 92.56 172 LYS A O 1
ATOM 1399 N N . GLY A 1 173 ? 28.435 4.660 -18.608 1.00 90.56 173 GLY A N 1
ATOM 1400 C CA . GLY A 1 173 ? 27.331 5.556 -18.949 1.00 90.56 173 GLY A CA 1
ATOM 1401 C C . GLY A 1 173 ? 26.260 4.924 -19.835 1.00 90.56 173 GLY A C 1
ATOM 1402 O O . GLY A 1 173 ? 25.504 5.663 -20.456 1.00 90.56 173 GLY A O 1
ATOM 1403 N N . PHE A 1 174 ? 26.219 3.592 -19.919 1.00 87.88 174 PHE A N 1
ATOM 1404 C CA . PHE A 1 174 ? 25.164 2.868 -20.625 1.00 87.88 174 PHE A CA 1
ATOM 1405 C C . PHE A 1 174 ? 24.116 2.372 -19.640 1.00 87.88 174 PHE A C 1
ATOM 1407 O O . PHE A 1 174 ? 24.439 1.784 -18.604 1.00 87.88 174 PHE A O 1
ATOM 1414 N N . GLU A 1 175 ? 22.861 2.573 -20.005 1.00 85.62 175 GLU A N 1
ATOM 1415 C CA . GLU A 1 175 ? 21.708 2.199 -19.213 1.00 85.62 175 GLU A CA 1
ATOM 1416 C C . GLU A 1 175 ? 21.133 0.857 -19.667 1.00 85.62 175 GLU A C 1
ATOM 1418 O O . GLU A 1 175 ? 21.513 0.250 -20.671 1.00 85.62 175 GLU A O 1
ATOM 1423 N N . THR A 1 176 ? 20.154 0.375 -18.907 1.00 81.50 176 THR A N 1
ATOM 1424 C CA . THR A 1 176 ? 19.452 -0.874 -19.229 1.00 81.50 176 THR A CA 1
ATOM 1425 C C . THR A 1 176 ? 18.810 -0.845 -20.623 1.00 81.50 176 THR A C 1
ATOM 1427 O O . THR A 1 176 ? 18.812 -1.874 -21.296 1.00 81.50 176 THR A O 1
ATOM 1430 N N . ALA A 1 177 ? 18.311 0.309 -21.074 1.00 83.12 177 ALA A N 1
ATOM 1431 C CA . ALA A 1 177 ? 17.730 0.461 -22.408 1.00 83.12 177 ALA A CA 1
ATOM 1432 C C . ALA A 1 177 ? 18.752 0.174 -23.522 1.00 83.12 177 ALA A C 1
ATOM 1434 O O . ALA A 1 177 ? 18.449 -0.591 -24.432 1.00 83.12 177 ALA A O 1
ATOM 1435 N N . ASP A 1 178 ? 19.988 0.667 -23.393 1.00 87.62 178 ASP A N 1
ATOM 1436 C CA . ASP A 1 178 ? 21.040 0.443 -24.394 1.00 87.62 178 ASP A CA 1
ATOM 1437 C C . ASP A 1 178 ? 21.381 -1.046 -24.537 1.00 87.62 178 ASP A C 1
ATOM 1439 O O . ASP A 1 178 ? 21.600 -1.563 -25.634 1.00 87.62 178 ASP A O 1
ATOM 1443 N N . VAL A 1 179 ? 21.388 -1.760 -23.408 1.00 84.25 179 VAL A N 1
ATOM 1444 C CA . VAL A 1 179 ? 21.631 -3.205 -23.380 1.00 84.25 179 VAL A CA 1
ATOM 1445 C C . VAL A 1 179 ? 20.482 -3.963 -24.049 1.00 84.25 179 VAL A C 1
ATOM 1447 O O . VAL A 1 179 ? 20.728 -4.942 -24.753 1.00 84.25 179 VAL A O 1
ATOM 1450 N N . MET A 1 180 ? 19.237 -3.526 -23.840 1.00 83.62 180 MET A N 1
ATOM 1451 C CA . MET A 1 180 ? 18.044 -4.123 -24.456 1.00 83.62 180 MET A CA 1
ATOM 1452 C C . MET A 1 180 ? 17.992 -3.885 -25.965 1.00 83.62 180 MET A C 1
ATOM 1454 O O . MET A 1 180 ? 17.619 -4.793 -26.711 1.00 83.62 180 MET A O 1
ATOM 1458 N N . ASP A 1 181 ? 18.386 -2.695 -26.413 1.00 87.50 181 ASP A N 1
ATOM 1459 C CA . ASP A 1 181 ? 18.453 -2.354 -27.832 1.00 87.50 181 ASP A CA 1
ATOM 1460 C C . ASP A 1 181 ? 19.525 -3.195 -28.529 1.00 87.50 181 ASP A C 1
ATOM 1462 O O . ASP A 1 181 ? 19.230 -3.882 -29.510 1.00 87.50 181 ASP A O 1
ATOM 1466 N N . PHE A 1 182 ? 20.735 -3.266 -27.958 1.00 87.69 182 PHE A N 1
ATOM 1467 C CA . PHE A 1 182 ? 21.788 -4.148 -28.465 1.00 87.69 182 PHE A CA 1
ATOM 1468 C C . PHE A 1 182 ? 21.344 -5.610 -28.499 1.00 87.69 182 PHE A C 1
ATOM 1470 O O . PHE A 1 182 ? 21.608 -6.324 -29.468 1.00 87.69 182 PHE A O 1
ATOM 1477 N N . ALA A 1 183 ? 20.677 -6.079 -27.445 1.00 84.38 183 ALA A N 1
ATOM 1478 C CA . ALA A 1 183 ? 20.191 -7.445 -27.387 1.00 84.38 183 ALA A CA 1
ATOM 1479 C C . ALA A 1 183 ? 19.195 -7.744 -28.516 1.00 84.38 183 ALA A C 1
ATOM 1481 O O . ALA A 1 183 ? 19.362 -8.740 -29.224 1.00 84.38 183 ALA A O 1
ATOM 1482 N N . GLY A 1 184 ? 18.233 -6.846 -28.741 1.00 84.12 184 GLY A N 1
ATOM 1483 C CA . GLY A 1 184 ? 17.278 -6.946 -29.841 1.00 84.12 184 GLY A CA 1
ATOM 1484 C C . GLY A 1 184 ? 17.952 -6.939 -31.216 1.00 84.12 184 GLY A C 1
ATOM 1485 O O . GLY A 1 184 ? 17.636 -7.783 -32.057 1.00 84.12 184 GLY A O 1
ATOM 1486 N N . GLU A 1 185 ? 18.928 -6.051 -31.435 1.00 88.94 185 GLU A N 1
ATOM 1487 C CA . GLU A 1 185 ? 19.698 -5.974 -32.687 1.00 88.94 185 GLU A CA 1
ATOM 1488 C C . GLU A 1 185 ? 20.512 -7.245 -32.973 1.00 88.94 185 GLU A C 1
ATOM 1490 O O . GLU A 1 185 ? 20.703 -7.615 -34.134 1.00 88.94 185 GLU A O 1
ATOM 1495 N N . ASN A 1 186 ? 20.955 -7.943 -31.925 1.00 87.25 186 ASN A N 1
ATOM 1496 C CA . ASN A 1 186 ? 21.762 -9.161 -32.028 1.00 87.25 186 ASN A CA 1
ATOM 1497 C C . ASN A 1 186 ? 20.938 -10.457 -31.903 1.00 87.25 186 ASN A C 1
ATOM 1499 O O . ASN A 1 186 ? 21.504 -11.550 -31.854 1.00 87.25 186 ASN A O 1
ATOM 1503 N N . GLY A 1 187 ? 19.603 -10.360 -31.908 1.00 86.19 187 GLY A N 1
ATOM 1504 C CA . GLY A 1 187 ? 18.704 -11.517 -31.912 1.00 86.19 187 GLY A CA 1
ATOM 1505 C C . GLY A 1 187 ? 18.590 -12.239 -30.568 1.00 86.19 187 GLY A C 1
ATOM 1506 O O . GLY A 1 187 ? 18.253 -13.425 -30.539 1.00 86.19 187 GLY A O 1
ATOM 1507 N N . TYR A 1 188 ? 18.881 -11.549 -29.465 1.00 84.62 188 TYR A N 1
ATOM 1508 C CA . TYR A 1 188 ? 18.651 -12.044 -28.114 1.00 84.62 188 TYR A CA 1
ATOM 1509 C C . TYR A 1 188 ? 17.227 -11.733 -27.646 1.00 84.62 188 TYR A C 1
ATOM 1511 O O . TYR A 1 188 ? 16.667 -10.684 -27.957 1.00 84.62 188 TYR A O 1
ATOM 1519 N N . ASP A 1 189 ? 16.645 -12.644 -26.863 1.00 81.88 189 ASP A N 1
ATOM 1520 C CA . ASP A 1 189 ? 15.359 -12.399 -26.211 1.00 81.88 189 ASP A CA 1
ATOM 1521 C C . ASP A 1 189 ? 15.507 -11.287 -25.173 1.00 81.88 189 ASP A C 1
ATOM 1523 O O . ASP A 1 189 ? 16.392 -11.368 -24.320 1.00 81.88 189 ASP A O 1
ATOM 1527 N N . ASN A 1 190 ? 14.604 -10.304 -25.194 1.00 82.06 190 ASN A N 1
ATOM 1528 C CA . ASN A 1 190 ? 14.545 -9.266 -24.170 1.00 82.06 190 ASN A CA 1
ATOM 1529 C C . ASN A 1 190 ? 13.755 -9.790 -22.961 1.00 82.06 190 ASN A C 1
ATOM 1531 O O . ASN A 1 190 ? 12.525 -9.886 -23.027 1.00 82.06 190 ASN A O 1
ATOM 1535 N N . PRO A 1 191 ? 14.431 -10.170 -21.864 1.00 83.62 191 PRO A N 1
ATOM 1536 C CA . PRO A 1 191 ? 13.764 -10.652 -20.667 1.00 83.62 191 PRO A CA 1
ATOM 1537 C C . PRO A 1 191 ? 12.839 -9.582 -20.088 1.00 83.62 191 PRO A C 1
ATOM 1539 O O . PRO A 1 191 ? 13.158 -8.393 -20.039 1.00 83.62 191 PRO A O 1
ATOM 1542 N N . THR A 1 192 ? 11.702 -10.036 -19.581 1.00 86.44 192 THR A N 1
ATOM 1543 C CA . THR A 1 192 ? 10.753 -9.203 -18.847 1.00 86.44 192 THR A CA 1
ATOM 1544 C C . THR A 1 192 ? 10.511 -9.787 -17.469 1.00 86.44 192 THR A C 1
ATOM 1546 O O . THR A 1 192 ? 10.482 -11.011 -17.329 1.00 86.44 192 THR A O 1
ATOM 1549 N N . ASN A 1 193 ? 10.244 -8.931 -16.491 1.00 87.12 193 ASN A N 1
ATOM 1550 C CA . ASN A 1 193 ? 9.832 -9.331 -15.156 1.00 87.12 193 ASN A CA 1
ATOM 1551 C C . ASN A 1 193 ? 8.448 -8.757 -14.827 1.00 87.12 193 ASN A C 1
ATOM 1553 O O . ASN A 1 193 ? 8.194 -7.569 -15.052 1.00 87.12 193 ASN A O 1
ATOM 1557 N N . ASP A 1 194 ? 7.569 -9.601 -14.291 1.00 89.81 194 ASP A N 1
ATOM 1558 C CA . ASP A 1 194 ? 6.248 -9.196 -13.812 1.00 89.81 194 ASP A CA 1
ATOM 1559 C C . ASP A 1 194 ? 6.407 -8.313 -12.569 1.00 89.81 194 ASP A C 1
ATOM 1561 O O . ASP A 1 194 ? 6.997 -8.734 -11.570 1.00 89.81 194 ASP A O 1
ATOM 1565 N N . GLN A 1 195 ? 5.880 -7.089 -12.618 1.00 92.25 195 GLN A N 1
ATOM 1566 C CA . GLN A 1 195 ? 5.761 -6.255 -11.426 1.00 92.25 195 GLN A CA 1
ATOM 1567 C C . GLN A 1 195 ? 4.466 -6.640 -10.706 1.00 92.25 195 GLN A C 1
ATOM 1569 O O . GLN A 1 195 ? 3.368 -6.418 -11.220 1.00 92.25 195 GLN A O 1
ATOM 1574 N N . GLY A 1 196 ? 4.604 -7.287 -9.548 1.00 91.06 196 GLY A N 1
ATOM 1575 C CA . GLY A 1 196 ? 3.471 -7.817 -8.776 1.00 91.06 196 GLY A CA 1
ATOM 1576 C C . GLY A 1 196 ? 3.299 -7.178 -7.400 1.00 91.06 196 GLY A C 1
ATOM 1577 O O . GLY A 1 196 ? 2.246 -7.332 -6.784 1.00 91.06 196 GLY A O 1
ATOM 1578 N N . LYS A 1 197 ? 4.322 -6.473 -6.909 1.00 95.19 197 LYS A N 1
ATOM 1579 C CA . LYS A 1 197 ? 4.241 -5.708 -5.662 1.00 95.19 197 LYS A CA 1
ATOM 1580 C C . LYS A 1 197 ? 3.723 -4.302 -5.943 1.00 95.19 197 LYS A C 1
ATOM 1582 O O . LYS A 1 197 ? 3.999 -3.751 -7.006 1.00 95.19 197 LYS A O 1
ATOM 1587 N N . GLN A 1 198 ? 3.037 -3.714 -4.973 1.00 97.44 198 GLN A N 1
ATOM 1588 C CA . GLN A 1 198 ? 2.446 -2.387 -5.096 1.00 97.44 198 GLN A CA 1
ATOM 1589 C C . GLN A 1 198 ? 3.463 -1.328 -5.530 1.00 97.44 198 GLN A C 1
ATOM 1591 O O . GLN A 1 198 ? 3.286 -0.717 -6.581 1.00 97.44 198 GLN A O 1
ATOM 1596 N N . TYR A 1 199 ? 4.570 -1.195 -4.787 1.00 96.69 199 TYR A N 1
ATOM 1597 C CA . TYR A 1 199 ? 5.606 -0.209 -5.098 1.00 96.69 199 TYR A CA 1
ATOM 1598 C C . TYR A 1 199 ? 6.202 -0.404 -6.496 1.00 96.69 199 TYR A C 1
ATOM 1600 O O . TYR A 1 199 ? 6.466 0.562 -7.199 1.00 96.69 199 TYR A O 1
ATOM 1608 N N . GLN A 1 200 ? 6.355 -1.655 -6.946 1.00 95.56 200 GLN A N 1
ATOM 1609 C CA . GLN A 1 200 ? 6.882 -1.963 -8.277 1.00 95.56 200 GLN A CA 1
ATOM 1610 C C . GLN A 1 200 ? 5.932 -1.505 -9.384 1.00 95.56 200 GLN A C 1
ATOM 1612 O O . GLN A 1 200 ? 6.372 -0.975 -10.404 1.00 95.56 200 GLN A O 1
ATOM 1617 N N . ILE A 1 201 ? 4.631 -1.736 -9.194 1.00 96.88 201 ILE A N 1
ATOM 1618 C CA . ILE A 1 201 ? 3.600 -1.323 -10.145 1.00 96.88 201 ILE A CA 1
ATOM 1619 C C . ILE A 1 201 ? 3.516 0.202 -10.157 1.00 96.88 201 ILE A C 1
ATOM 1621 O O . ILE A 1 201 ? 3.586 0.799 -11.224 1.00 96.88 201 ILE A O 1
ATOM 1625 N N . HIS A 1 202 ? 3.438 0.845 -8.994 1.00 97.50 202 HIS A N 1
ATOM 1626 C CA . HIS A 1 202 ? 3.391 2.302 -8.915 1.00 97.50 202 HIS A CA 1
ATOM 1627 C C . HIS A 1 202 ? 4.627 2.951 -9.548 1.00 97.50 202 HIS A C 1
ATOM 1629 O O . HIS A 1 202 ? 4.493 3.856 -10.369 1.00 97.50 202 HIS A O 1
ATOM 1635 N N . GLN A 1 203 ? 5.827 2.457 -9.230 1.00 95.81 203 GLN A N 1
ATOM 1636 C CA . GLN A 1 203 ? 7.073 2.942 -9.820 1.00 95.81 203 GLN A CA 1
ATOM 1637 C C . GLN A 1 203 ? 7.068 2.807 -11.348 1.00 95.81 203 GLN A C 1
ATOM 1639 O O . GLN A 1 203 ? 7.474 3.738 -12.039 1.00 95.81 203 GLN A O 1
ATOM 1644 N N . LEU A 1 204 ? 6.565 1.690 -11.888 1.00 94.81 204 LEU A N 1
ATOM 1645 C CA . LEU A 1 204 ? 6.415 1.511 -13.334 1.00 94.81 204 LEU A CA 1
ATOM 1646 C C . LEU A 1 204 ? 5.536 2.611 -13.953 1.00 94.81 204 LEU A C 1
ATOM 1648 O O . LEU A 1 204 ? 5.889 3.153 -14.996 1.00 94.81 204 LEU A O 1
ATOM 1652 N N . TYR A 1 205 ? 4.412 2.967 -13.327 1.00 95.50 205 TYR A N 1
ATOM 1653 C CA . TYR A 1 205 ? 3.525 4.009 -13.859 1.00 95.50 205 TYR A CA 1
ATOM 1654 C C . TYR A 1 205 ? 4.076 5.436 -13.686 1.00 95.50 205 TYR A C 1
ATOM 1656 O O . TYR A 1 205 ? 3.805 6.274 -14.548 1.00 95.50 205 TYR A O 1
ATOM 1664 N N . CYS A 1 206 ? 4.902 5.704 -12.669 1.00 95.75 206 CYS A N 1
ATOM 1665 C CA . CYS A 1 206 ? 5.693 6.942 -12.589 1.00 95.75 206 CYS A CA 1
ATOM 1666 C C . CYS A 1 206 ? 6.716 7.028 -13.734 1.00 95.75 206 CYS A C 1
ATOM 1668 O O . CYS A 1 206 ? 6.798 8.035 -14.430 1.00 95.75 206 CYS A O 1
ATOM 1670 N N . GLU A 1 207 ? 7.464 5.951 -13.998 1.00 93.38 207 GLU A N 1
ATOM 1671 C CA . GLU A 1 207 ? 8.454 5.909 -15.088 1.00 93.38 207 GLU A CA 1
ATOM 1672 C C . GLU A 1 207 ? 7.825 6.085 -16.478 1.00 93.38 207 GLU A C 1
ATOM 1674 O O . GLU A 1 207 ? 8.455 6.628 -17.387 1.00 93.38 207 GLU A O 1
ATOM 1679 N N . LEU A 1 208 ? 6.578 5.638 -16.649 1.00 93.31 208 LEU A N 1
ATOM 1680 C CA . LEU A 1 208 ? 5.795 5.848 -17.868 1.00 93.31 208 LEU A CA 1
ATOM 1681 C C . LEU A 1 208 ? 5.183 7.258 -17.966 1.00 93.31 208 LEU A C 1
ATOM 1683 O O . LEU A 1 208 ? 4.572 7.572 -18.989 1.00 93.31 208 LEU A O 1
ATOM 1687 N N . GLY A 1 209 ? 5.326 8.098 -16.935 1.00 95.62 209 GLY A N 1
ATOM 1688 C CA . GLY A 1 209 ? 4.753 9.445 -16.873 1.00 95.62 209 GLY A CA 1
ATOM 1689 C C . GLY A 1 209 ? 3.226 9.465 -16.757 1.00 95.62 209 GLY A C 1
ATOM 1690 O O . GLY A 1 209 ? 2.592 10.418 -17.205 1.00 95.62 209 GLY A O 1
ATOM 1691 N N . VAL A 1 210 ? 2.631 8.387 -16.233 1.00 95.62 210 VAL A N 1
ATOM 1692 C CA . VAL A 1 210 ? 1.180 8.270 -15.997 1.00 95.62 210 VAL A CA 1
ATOM 1693 C C . VAL A 1 210 ? 0.810 8.774 -14.604 1.00 95.62 210 VAL A C 1
ATOM 1695 O O . VAL A 1 210 ? -0.250 9.370 -14.434 1.00 95.62 210 VAL A O 1
ATOM 1698 N N . LEU A 1 211 ? 1.681 8.522 -13.628 1.00 95.56 211 LEU A N 1
ATOM 1699 C CA . LEU A 1 211 ? 1.615 9.065 -12.273 1.00 95.56 211 LEU A CA 1
ATOM 1700 C C . LEU A 1 211 ? 2.748 10.078 -12.090 1.00 95.56 211 LEU A C 1
ATOM 1702 O O . LEU A 1 211 ? 3.761 9.973 -12.781 1.00 95.56 211 LEU A O 1
ATOM 1706 N N . ASP A 1 212 ? 2.570 11.021 -11.164 1.00 90.31 212 ASP A N 1
ATOM 1707 C CA . ASP A 1 212 ? 3.539 12.091 -10.905 1.00 90.31 212 ASP A CA 1
ATOM 1708 C C . ASP A 1 212 ? 4.816 11.538 -10.252 1.00 90.31 212 ASP A C 1
ATOM 1710 O O . ASP A 1 212 ? 5.772 11.189 -10.941 1.00 90.31 212 ASP A O 1
ATOM 1714 N N . ASP A 1 213 ? 4.813 11.402 -8.925 1.00 93.06 213 ASP A N 1
ATOM 1715 C CA . ASP A 1 213 ? 5.979 10.993 -8.147 1.00 93.06 213 ASP A CA 1
ATOM 1716 C C . ASP A 1 213 ? 5.664 9.806 -7.238 1.00 93.06 213 ASP A C 1
ATOM 1718 O O . ASP A 1 213 ? 4.544 9.614 -6.761 1.00 93.06 213 ASP A O 1
ATOM 1722 N N . HIS A 1 214 ? 6.689 8.991 -6.998 1.00 94.00 214 HIS A N 1
ATOM 1723 C CA . HIS A 1 214 ? 6.605 7.888 -6.054 1.00 94.00 214 HIS A CA 1
ATOM 1724 C C . HIS A 1 214 ? 6.701 8.432 -4.622 1.00 94.00 214 HIS A C 1
ATOM 1726 O O . HIS A 1 214 ? 7.633 9.196 -4.351 1.00 94.00 214 HIS A O 1
ATOM 1732 N N . PRO A 1 215 ? 5.780 8.067 -3.712 1.00 96.19 215 PRO A N 1
ATOM 1733 C CA . PRO A 1 215 ? 5.801 8.605 -2.361 1.00 96.19 215 PRO A CA 1
ATOM 1734 C C . PRO A 1 215 ? 7.043 8.163 -1.593 1.00 96.19 215 PRO A C 1
ATOM 1736 O O . PRO A 1 215 ? 7.533 7.041 -1.744 1.00 96.19 215 PRO A O 1
ATOM 1739 N N . HIS A 1 216 ? 7.527 9.051 -0.733 1.00 96.00 216 HIS A N 1
ATOM 1740 C CA . HIS A 1 216 ? 8.620 8.761 0.174 1.00 96.00 216 HIS A CA 1
ATOM 1741 C C . HIS A 1 216 ? 8.207 7.745 1.227 1.00 96.00 216 HIS A C 1
ATOM 1743 O O . HIS A 1 216 ? 7.246 7.952 1.970 1.00 96.00 216 HIS A O 1
ATOM 1749 N N . ASP A 1 217 ? 9.026 6.709 1.352 1.00 97.44 217 ASP A N 1
ATOM 1750 C CA . ASP A 1 217 ? 8.931 5.714 2.401 1.00 97.44 217 ASP A CA 1
ATOM 1751 C C . ASP A 1 217 ? 10.304 5.546 3.078 1.00 97.44 217 ASP A C 1
ATOM 1753 O O . ASP A 1 217 ? 11.255 5.082 2.429 1.00 97.44 217 ASP A O 1
ATOM 1757 N N . PRO A 1 218 ? 10.431 5.861 4.382 1.00 96.56 218 PRO A N 1
ATOM 1758 C CA . PRO A 1 218 ? 11.697 5.745 5.107 1.00 96.56 218 PRO A CA 1
ATOM 1759 C C . PRO A 1 218 ? 12.210 4.298 5.212 1.00 96.56 218 PRO A C 1
ATOM 1761 O O . PRO A 1 218 ? 13.384 4.068 5.528 1.00 96.56 218 PRO A O 1
ATOM 1764 N N . LEU A 1 219 ? 11.357 3.305 4.948 1.00 96.75 219 LEU A N 1
ATOM 1765 C CA . LEU A 1 219 ? 11.687 1.880 4.957 1.00 96.75 219 LEU A CA 1
ATOM 1766 C C . LEU A 1 219 ? 12.009 1.338 3.556 1.00 96.75 219 LEU A C 1
ATOM 1768 O O . LEU A 1 219 ? 12.433 0.185 3.420 1.00 96.75 219 LEU A O 1
ATOM 1772 N N . GLY A 1 220 ? 11.881 2.165 2.514 1.00 95.94 220 GLY A N 1
ATOM 1773 C CA . GLY A 1 220 ? 12.160 1.787 1.130 1.00 95.94 220 GLY A CA 1
ATOM 1774 C C . GLY A 1 220 ? 11.249 0.669 0.619 1.00 95.94 220 GLY A C 1
ATOM 1775 O O . GLY A 1 220 ? 11.734 -0.242 -0.061 1.00 95.94 220 GLY A O 1
ATOM 1776 N N . HIS A 1 221 ? 9.965 0.722 0.980 1.00 94.69 221 HIS A N 1
ATOM 1777 C CA . HIS A 1 221 ? 8.890 -0.202 0.602 1.00 94.69 221 HIS A CA 1
ATOM 1778 C C . HIS A 1 221 ? 9.120 -1.638 1.077 1.00 94.69 221 HIS A C 1
ATOM 1780 O O . HIS A 1 221 ? 8.829 -2.614 0.376 1.00 94.69 221 HIS A O 1
ATOM 1786 N N . LYS A 1 222 ? 9.706 -1.767 2.273 1.00 95.81 222 LYS A N 1
ATOM 1787 C CA . LYS A 1 222 ? 10.007 -3.042 2.933 1.00 95.81 222 LYS A CA 1
ATOM 1788 C C . LYS A 1 222 ? 9.202 -3.173 4.217 1.00 95.81 222 LYS A C 1
ATOM 1790 O O . LYS A 1 222 ? 9.730 -2.921 5.303 1.00 95.81 222 LYS A O 1
ATOM 1795 N N . SER A 1 223 ? 7.962 -3.632 4.093 1.00 94.31 223 SER A N 1
ATOM 1796 C CA . SER A 1 223 ? 7.047 -3.829 5.224 1.00 94.31 223 SER A CA 1
ATOM 1797 C C . SER A 1 223 ? 7.614 -4.778 6.291 1.00 94.31 223 SER A C 1
ATOM 1799 O O . SER A 1 223 ? 7.284 -4.675 7.469 1.00 94.31 223 SER A O 1
ATOM 1801 N N . GLU A 1 224 ? 8.564 -5.665 5.953 1.00 94.75 224 GLU A N 1
ATOM 1802 C CA . GLU A 1 224 ? 9.252 -6.484 6.961 1.00 94.75 224 GLU A CA 1
ATOM 1803 C C . GLU A 1 224 ? 10.049 -5.665 7.995 1.00 94.75 224 GLU A C 1
ATOM 1805 O O . GLU A 1 224 ? 10.311 -6.152 9.099 1.00 94.75 224 GLU A O 1
ATOM 1810 N N . LEU A 1 225 ? 10.436 -4.426 7.666 1.00 97.00 225 LEU A N 1
ATOM 1811 C CA . LEU A 1 225 ? 11.148 -3.534 8.580 1.00 97.00 225 LEU A CA 1
ATOM 1812 C C . LEU A 1 225 ? 10.220 -2.908 9.628 1.00 97.00 225 LEU A C 1
ATOM 1814 O O . LEU A 1 225 ? 10.715 -2.541 10.700 1.00 97.00 225 LEU A O 1
ATOM 1818 N N . CYS A 1 226 ? 8.903 -2.861 9.391 1.00 95.88 226 CYS A N 1
ATOM 1819 C CA . CYS A 1 226 ? 7.917 -2.384 10.367 1.00 95.88 226 CYS A CA 1
ATOM 1820 C C . CYS A 1 226 ? 8.007 -3.161 11.681 1.00 95.88 226 CYS A C 1
ATOM 1822 O O . CYS A 1 226 ? 7.928 -2.574 12.757 1.00 95.88 226 CYS A O 1
ATOM 1824 N N . VAL A 1 227 ? 8.301 -4.464 11.610 1.00 95.75 227 VAL A N 1
ATOM 1825 C CA . VAL A 1 227 ? 8.505 -5.322 12.787 1.00 95.75 227 VAL A CA 1
ATOM 1826 C C . VAL A 1 227 ? 9.663 -4.824 13.654 1.00 95.75 227 VAL A C 1
ATOM 1828 O O . VAL A 1 227 ? 9.529 -4.705 14.874 1.00 95.75 227 VAL A O 1
ATOM 1831 N N . SER A 1 228 ? 10.807 -4.512 13.036 1.00 95.00 228 SER A N 1
ATOM 1832 C CA . SER A 1 228 ? 11.959 -3.972 13.768 1.00 95.00 228 SER A CA 1
ATOM 1833 C C . SER A 1 228 ? 11.690 -2.572 14.311 1.00 95.00 228 SER A C 1
ATOM 1835 O O . SER A 1 228 ? 12.003 -2.315 15.471 1.00 95.00 228 SER A O 1
ATOM 1837 N N . ARG A 1 229 ? 11.046 -1.695 13.528 1.00 94.38 229 ARG A N 1
ATOM 1838 C CA . ARG A 1 229 ? 10.710 -0.332 13.969 1.00 94.38 229 ARG A CA 1
ATOM 1839 C C . ARG A 1 229 ? 9.743 -0.330 15.139 1.00 94.38 229 ARG A C 1
ATOM 1841 O O . ARG A 1 229 ? 9.941 0.392 16.113 1.00 94.38 229 ARG A O 1
ATOM 1848 N N . TRP A 1 230 ? 8.768 -1.231 15.111 1.00 93.19 230 TRP A N 1
ATOM 1849 C CA . TRP A 1 230 ? 7.818 -1.403 16.199 1.00 93.19 230 TRP A CA 1
ATOM 1850 C C . TRP A 1 230 ? 8.504 -1.832 17.499 1.00 93.19 230 TRP A C 1
ATOM 1852 O O . TRP A 1 230 ? 8.170 -1.340 18.581 1.00 93.19 230 TRP A O 1
ATOM 1862 N N . ALA A 1 231 ? 9.478 -2.743 17.401 1.00 91.69 231 ALA A N 1
ATOM 1863 C CA . ALA A 1 231 ? 10.276 -3.186 18.541 1.00 91.69 231 ALA A CA 1
ATOM 1864 C C . ALA A 1 231 ? 11.188 -2.075 19.093 1.00 91.69 231 ALA A C 1
ATOM 1866 O O . ALA A 1 231 ? 11.455 -2.042 20.294 1.00 91.69 231 ALA A O 1
ATOM 1867 N N . GLU A 1 232 ? 11.638 -1.162 18.230 1.00 92.19 232 GLU A N 1
ATOM 1868 C CA . GLU A 1 232 ? 12.424 0.026 18.585 1.00 92.19 232 GLU A CA 1
ATOM 1869 C C . GLU A 1 232 ? 11.560 1.169 19.154 1.00 92.19 232 GLU A C 1
ATOM 1871 O O . GLU A 1 232 ? 12.097 2.093 19.765 1.00 92.19 232 GLU A O 1
ATOM 1876 N N . GLY A 1 233 ? 10.232 1.093 19.006 1.00 91.31 233 GLY A N 1
ATOM 1877 C CA . GLY A 1 233 ? 9.296 2.153 19.393 1.00 91.31 233 GLY A CA 1
ATOM 1878 C C . GLY A 1 233 ? 9.228 3.315 18.397 1.00 91.31 233 GLY A C 1
ATOM 1879 O O . GLY A 1 233 ? 8.690 4.369 18.735 1.00 91.31 233 GLY A O 1
ATOM 1880 N N . ASP A 1 234 ? 9.765 3.127 17.192 1.00 92.81 234 ASP A N 1
ATOM 1881 C CA . ASP A 1 234 ? 9.748 4.097 16.098 1.00 92.81 234 ASP A CA 1
ATOM 1882 C C . ASP A 1 234 ? 8.419 4.007 15.336 1.00 92.81 234 ASP A C 1
ATOM 1884 O O . ASP A 1 234 ? 8.300 3.318 14.324 1.00 92.81 234 ASP A O 1
ATOM 1888 N N . MET A 1 235 ? 7.392 4.663 15.879 1.00 94.00 235 MET A N 1
ATOM 1889 C CA . MET A 1 235 ? 6.064 4.699 15.264 1.00 94.00 235 MET A CA 1
ATOM 1890 C C . MET A 1 235 ? 6.001 5.587 14.028 1.00 94.00 235 MET A C 1
ATOM 1892 O O . MET A 1 235 ? 5.218 5.305 13.127 1.00 94.00 235 MET A O 1
ATOM 1896 N N . GLU A 1 236 ? 6.815 6.637 13.979 1.00 95.12 236 GLU A N 1
ATOM 1897 C CA . GLU A 1 236 ? 6.800 7.612 12.894 1.00 95.12 236 GLU A CA 1
ATOM 1898 C C . GLU A 1 236 ? 7.165 6.953 11.561 1.00 95.12 236 GLU A C 1
ATOM 1900 O O . GLU A 1 236 ? 6.405 7.067 10.600 1.00 95.12 236 GLU A O 1
ATOM 1905 N N . SER A 1 237 ? 8.242 6.157 11.529 1.00 95.69 237 SER A N 1
ATOM 1906 C CA . SER A 1 237 ? 8.637 5.432 10.313 1.00 95.69 237 SER A CA 1
ATOM 1907 C C . SER A 1 237 ? 7.574 4.437 9.835 1.00 95.69 237 SER A C 1
ATOM 1909 O O . SER A 1 237 ? 7.406 4.250 8.634 1.00 95.69 237 SER A O 1
ATOM 1911 N N . ILE A 1 238 ? 6.859 3.785 10.760 1.00 97.06 238 ILE A N 1
ATOM 1912 C CA . ILE A 1 238 ? 5.798 2.820 10.421 1.00 97.06 238 ILE A CA 1
ATOM 1913 C C . ILE A 1 238 ? 4.582 3.553 9.848 1.00 97.06 238 ILE A C 1
ATOM 1915 O O . ILE A 1 238 ? 4.001 3.109 8.864 1.00 97.06 238 ILE A O 1
ATOM 1919 N N . ILE A 1 239 ? 4.211 4.692 10.438 1.00 97.81 239 ILE A N 1
ATOM 1920 C CA . ILE A 1 239 ? 3.107 5.529 9.952 1.00 97.81 239 ILE A CA 1
ATOM 1921 C C . ILE A 1 239 ? 3.427 6.090 8.563 1.00 97.81 239 ILE A C 1
ATOM 1923 O O . ILE A 1 239 ? 2.570 6.054 7.688 1.00 97.81 239 ILE A O 1
ATOM 1927 N N . GLN A 1 240 ? 4.652 6.569 8.334 1.00 98.06 240 GLN A N 1
ATOM 1928 C CA . GLN A 1 240 ? 5.075 7.063 7.019 1.00 98.06 240 GLN A CA 1
ATOM 1929 C C . GLN A 1 240 ? 5.092 5.955 5.956 1.00 98.06 240 GLN A C 1
ATOM 1931 O O . GLN A 1 240 ? 4.708 6.211 4.817 1.00 98.06 240 GLN A O 1
ATOM 1936 N N . HIS A 1 241 ? 5.477 4.727 6.321 1.00 98.38 241 HIS A N 1
ATOM 1937 C CA . HIS A 1 241 ? 5.369 3.566 5.433 1.00 98.38 241 HIS A CA 1
ATOM 1938 C C . HIS A 1 241 ? 3.905 3.276 5.057 1.00 98.38 241 HIS A C 1
ATOM 1940 O O . HIS A 1 241 ? 3.571 3.255 3.875 1.00 98.38 241 HIS A O 1
ATOM 1946 N N . ASN A 1 242 ? 3.016 3.186 6.051 1.00 98.62 242 ASN A N 1
ATOM 1947 C CA . ASN A 1 242 ? 1.583 2.965 5.832 1.00 98.62 242 ASN A CA 1
ATOM 1948 C C . ASN A 1 242 ? 0.946 4.082 4.975 1.00 98.62 242 ASN A C 1
ATOM 1950 O O . ASN A 1 242 ? 0.162 3.810 4.071 1.00 98.62 242 ASN A O 1
ATOM 1954 N N . LEU A 1 243 ? 1.325 5.349 5.192 1.00 98.69 243 LEU A N 1
ATOM 1955 C CA . LEU A 1 243 ? 0.896 6.479 4.355 1.00 98.69 243 LEU A CA 1
ATOM 1956 C C . LEU A 1 243 ? 1.358 6.338 2.897 1.00 98.69 243 LEU A C 1
ATOM 1958 O O . LEU A 1 243 ? 0.583 6.623 1.980 1.00 98.69 243 LEU A O 1
ATOM 1962 N N . ALA A 1 244 ? 2.593 5.881 2.667 1.00 98.50 244 ALA A N 1
ATOM 1963 C CA . ALA A 1 244 ? 3.094 5.624 1.321 1.00 98.50 244 ALA A CA 1
ATOM 1964 C C . ALA A 1 244 ? 2.272 4.529 0.619 1.00 98.50 244 ALA A C 1
ATOM 1966 O O . ALA A 1 244 ? 1.870 4.717 -0.532 1.00 98.50 244 ALA A O 1
ATOM 1967 N N . ASP A 1 245 ? 1.948 3.439 1.316 1.00 98.56 245 ASP A N 1
ATOM 1968 C CA . ASP A 1 245 ? 1.152 2.334 0.769 1.00 98.56 245 ASP A CA 1
ATOM 1969 C C . ASP A 1 245 ? -0.322 2.733 0.538 1.00 98.56 245 ASP A C 1
ATOM 1971 O O . ASP A 1 245 ? -0.915 2.383 -0.493 1.00 98.56 245 ASP A O 1
ATOM 1975 N N . LEU A 1 246 ? -0.917 3.570 1.396 1.00 98.62 246 LEU A N 1
ATOM 1976 C CA . LEU A 1 246 ? -2.234 4.171 1.134 1.00 98.62 246 LEU A CA 1
ATOM 1977 C C . LEU A 1 246 ? -2.215 5.062 -0.110 1.00 98.62 246 LEU A C 1
ATOM 1979 O O . LEU A 1 246 ? -3.068 4.903 -0.991 1.00 98.62 246 LEU A O 1
ATOM 1983 N N . LYS A 1 247 ? -1.237 5.973 -0.210 1.00 98.31 247 LYS A N 1
ATOM 1984 C CA . LYS A 1 247 ? -1.099 6.876 -1.359 1.00 98.31 247 LYS A CA 1
ATOM 1985 C C . LYS A 1 247 ? -0.959 6.089 -2.653 1.00 98.31 247 LYS A C 1
ATOM 1987 O O . LYS A 1 247 ? -1.711 6.325 -3.596 1.00 98.31 247 LYS A O 1
ATOM 1992 N N . MET A 1 248 ? -0.079 5.088 -2.673 1.00 98.31 248 MET A N 1
ATOM 1993 C CA . MET A 1 248 ? 0.087 4.234 -3.845 1.00 98.31 248 MET A CA 1
ATOM 1994 C C . MET A 1 248 ? -1.193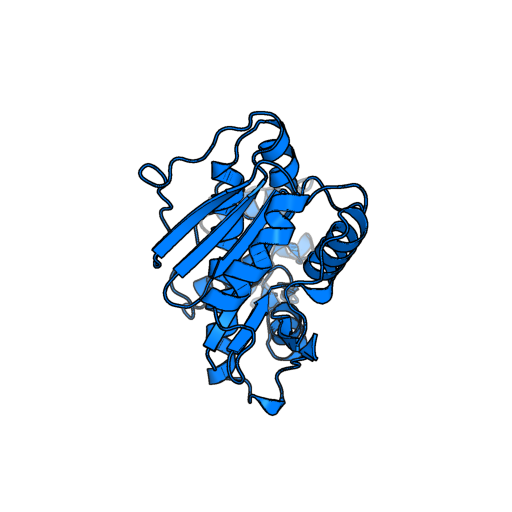 3.468 -4.194 1.00 98.31 248 MET A C 1
ATOM 1996 O O . MET A 1 248 ? -1.488 3.285 -5.373 1.00 98.31 248 MET A O 1
ATOM 2000 N N . THR A 1 249 ? -1.970 3.015 -3.204 1.00 98.38 249 THR A N 1
ATOM 2001 C CA . THR A 1 249 ? -3.272 2.371 -3.449 1.00 98.38 249 THR A CA 1
ATOM 2002 C C . THR A 1 249 ? -4.242 3.333 -4.128 1.00 98.38 249 THR A C 1
ATOM 2004 O O . THR A 1 249 ? -4.876 2.954 -5.117 1.00 98.38 249 THR A O 1
ATOM 2007 N N . LEU A 1 250 ? -4.356 4.564 -3.618 1.00 97.88 250 LEU A N 1
ATOM 2008 C CA . LEU A 1 250 ? -5.248 5.592 -4.160 1.00 97.88 250 LEU A CA 1
ATOM 2009 C C . LEU A 1 250 ? -4.841 6.012 -5.576 1.00 97.88 250 LEU A C 1
ATOM 2011 O O . LEU A 1 250 ? -5.689 6.085 -6.467 1.00 97.88 250 LEU A O 1
ATOM 2015 N N . ASP A 1 251 ? -3.547 6.212 -5.803 1.00 97.31 251 ASP A N 1
ATOM 2016 C CA . ASP A 1 251 ? -3.018 6.593 -7.110 1.00 97.31 251 ASP A CA 1
ATOM 2017 C C . ASP A 1 251 ? -3.277 5.473 -8.136 1.00 97.31 251 ASP A C 1
ATOM 2019 O O . ASP A 1 251 ? -3.805 5.722 -9.222 1.00 97.31 251 ASP A O 1
ATOM 2023 N N . LEU A 1 252 ? -3.025 4.209 -7.768 1.00 97.12 252 LEU A N 1
ATOM 2024 C CA . LEU A 1 252 ? -3.275 3.055 -8.638 1.00 97.12 252 LEU A CA 1
ATOM 2025 C C . LEU A 1 252 ? -4.766 2.816 -8.911 1.00 97.12 252 LEU A C 1
ATOM 2027 O O . LEU A 1 252 ? -5.137 2.549 -10.057 1.00 97.12 252 LEU A O 1
ATOM 2031 N N . VAL A 1 253 ? -5.638 2.905 -7.899 1.00 96.56 253 VAL A N 1
ATOM 2032 C CA . VAL A 1 253 ? -7.083 2.733 -8.125 1.00 96.56 253 VAL A CA 1
ATOM 2033 C C . VAL A 1 253 ? -7.655 3.874 -8.967 1.00 96.56 253 VAL A C 1
ATOM 2035 O O . VAL A 1 253 ? -8.554 3.637 -9.774 1.00 96.56 253 VAL A O 1
ATOM 2038 N N . GLY A 1 254 ? -7.102 5.086 -8.840 1.00 95.50 254 GLY A N 1
ATOM 2039 C CA . GLY A 1 254 ? -7.490 6.256 -9.625 1.00 95.50 254 GLY A CA 1
ATOM 2040 C C . GLY A 1 254 ? -7.298 6.070 -11.133 1.00 95.50 254 GLY A C 1
ATOM 2041 O O . GLY A 1 254 ? -8.031 6.666 -11.923 1.00 95.50 254 GLY A O 1
ATOM 2042 N N . LEU A 1 255 ? -6.384 5.184 -11.547 1.00 95.06 255 LEU A N 1
ATOM 2043 C CA . LEU A 1 255 ? -6.172 4.849 -12.958 1.00 95.06 255 LEU A CA 1
ATOM 2044 C C . LEU A 1 255 ? -7.294 3.981 -13.541 1.00 95.06 255 LEU A C 1
ATOM 2046 O O . LEU A 1 255 ? -7.590 4.080 -14.732 1.00 95.06 255 LEU A O 1
ATOM 2050 N N . LEU A 1 256 ? -7.920 3.119 -12.734 1.00 94.19 256 LEU A N 1
ATOM 2051 C CA . LEU A 1 256 ? -8.793 2.057 -13.247 1.00 94.19 256 LEU A CA 1
ATOM 2052 C C . LEU A 1 256 ? -10.023 2.581 -14.011 1.00 94.19 256 LEU A C 1
ATOM 2054 O O . LEU A 1 256 ? -10.255 2.091 -15.118 1.00 94.19 256 LEU A O 1
ATOM 2058 N N . PRO A 1 257 ? -10.787 3.584 -13.524 1.00 91.00 257 PRO A N 1
ATOM 2059 C CA . PRO A 1 257 ? -12.025 4.016 -14.182 1.00 91.00 257 PRO A CA 1
ATOM 2060 C C . PRO A 1 257 ? -11.844 4.575 -15.598 1.00 91.00 257 PRO A C 1
ATOM 2062 O O . PRO A 1 257 ? -12.808 4.639 -16.359 1.00 91.00 257 PRO A O 1
ATOM 2065 N N . ALA A 1 258 ? -10.630 5.000 -15.961 1.00 90.31 258 ALA A N 1
ATOM 2066 C CA . ALA A 1 258 ? -10.334 5.509 -17.297 1.00 90.31 258 ALA A CA 1
ATOM 2067 C C . ALA A 1 258 ? -10.170 4.392 -18.345 1.00 90.31 258 ALA A C 1
ATOM 2069 O O . ALA A 1 258 ? -10.321 4.654 -19.540 1.00 90.31 258 ALA A O 1
ATOM 2070 N N . TYR A 1 259 ? -9.868 3.163 -17.911 1.00 91.38 259 TYR A N 1
ATOM 2071 C CA . TYR A 1 259 ? -9.439 2.077 -18.802 1.00 91.38 259 TYR A CA 1
ATOM 2072 C C . TYR A 1 259 ? -10.195 0.762 -18.605 1.00 91.38 259 TYR A C 1
ATOM 2074 O O . TYR A 1 259 ? -10.245 -0.041 -19.533 1.00 91.38 259 TYR A O 1
ATOM 2082 N N . ILE A 1 260 ? -10.787 0.549 -17.431 1.00 91.00 260 ILE A N 1
ATOM 2083 C CA . ILE A 1 260 ? -11.511 -0.668 -17.070 1.00 91.00 260 ILE A CA 1
ATOM 2084 C C . ILE A 1 260 ? -12.962 -0.295 -16.805 1.00 91.00 260 ILE A C 1
ATOM 2086 O O . ILE A 1 260 ? -13.254 0.607 -16.014 1.00 91.00 260 ILE A O 1
ATOM 2090 N N . HIS A 1 261 ? -13.890 -0.984 -17.469 1.00 88.50 261 HIS A N 1
ATOM 2091 C CA . HIS A 1 261 ? -15.303 -0.740 -17.225 1.00 88.50 261 HIS A CA 1
ATOM 2092 C C . HIS A 1 261 ? -15.683 -1.237 -15.822 1.00 88.50 261 HIS A C 1
ATOM 2094 O O . HIS A 1 261 ? -15.222 -2.284 -15.380 1.00 88.50 261 HIS A O 1
ATOM 2100 N N . GLU A 1 262 ? -16.581 -0.537 -15.126 1.00 83.75 262 GLU A N 1
ATOM 2101 C CA . GLU A 1 262 ? -16.964 -0.873 -13.744 1.00 83.75 262 GLU A CA 1
ATOM 2102 C C . GLU A 1 262 ? -17.425 -2.333 -13.586 1.00 83.75 262 GLU A C 1
ATOM 2104 O O . GLU A 1 262 ? -17.107 -2.985 -12.600 1.00 83.75 262 GLU A O 1
ATOM 2109 N N . SER A 1 263 ? -18.113 -2.890 -14.590 1.00 85.75 263 SER A N 1
ATOM 2110 C CA . SER A 1 263 ? -18.555 -4.294 -14.573 1.00 85.75 263 SER A CA 1
ATOM 2111 C C . SER A 1 263 ? -17.428 -5.329 -14.679 1.00 85.75 263 SER A C 1
ATOM 2113 O O . SER A 1 263 ? -17.685 -6.516 -14.488 1.00 85.75 263 SER A O 1
ATOM 2115 N N . GLU A 1 264 ? -16.227 -4.916 -15.081 1.00 88.25 264 GLU A N 1
ATOM 2116 C CA . GLU A 1 264 ? -15.033 -5.766 -15.143 1.00 88.25 264 GLU A CA 1
ATOM 2117 C C . GLU A 1 264 ? -14.284 -5.763 -13.803 1.00 88.25 264 GLU A C 1
ATOM 2119 O O . GLU A 1 264 ? -13.588 -6.730 -13.486 1.00 88.25 264 GLU A O 1
ATOM 2124 N N . LEU A 1 265 ? -14.496 -4.733 -12.970 1.00 88.81 265 LEU A N 1
ATOM 2125 C CA . LEU A 1 265 ? -13.937 -4.670 -11.626 1.00 88.81 265 LEU A CA 1
ATOM 2126 C C . LEU A 1 265 ? -14.557 -5.753 -10.740 1.00 88.81 265 LEU A C 1
ATOM 2128 O O . LEU A 1 265 ? -15.769 -5.836 -10.531 1.00 88.81 265 LEU A O 1
ATOM 2132 N N . ARG A 1 266 ? -13.691 -6.588 -10.166 1.00 89.25 266 ARG A N 1
ATOM 2133 C CA . ARG A 1 266 ? -14.087 -7.685 -9.279 1.00 89.25 266 ARG A CA 1
ATOM 2134 C C . ARG A 1 266 ? -14.273 -7.177 -7.858 1.00 89.25 266 ARG A C 1
ATOM 2136 O O . ARG A 1 266 ? -13.448 -7.433 -6.986 1.00 89.25 266 ARG A O 1
ATOM 2143 N N . THR A 1 267 ? -15.357 -6.446 -7.636 1.00 92.00 267 THR A N 1
ATOM 2144 C CA . THR A 1 267 ? -15.715 -5.991 -6.291 1.00 92.00 267 THR A CA 1
ATOM 2145 C C . THR A 1 267 ? -16.450 -7.079 -5.514 1.00 92.00 267 THR A C 1
ATOM 2147 O O . THR A 1 267 ? -17.287 -7.787 -6.081 1.00 92.00 267 THR A O 1
ATOM 2150 N N . THR A 1 268 ? -16.206 -7.159 -4.211 1.00 92.12 268 THR A N 1
ATOM 2151 C CA . THR A 1 268 ? -16.864 -8.101 -3.296 1.00 92.12 268 THR A CA 1
ATOM 2152 C C . THR A 1 268 ? -17.561 -7.331 -2.177 1.00 92.12 268 THR A C 1
ATOM 2154 O O . THR A 1 268 ? -17.155 -6.228 -1.823 1.00 92.12 268 THR A O 1
ATOM 2157 N N . ARG A 1 269 ? -18.635 -7.896 -1.618 1.00 92.00 269 ARG A N 1
ATOM 2158 C CA . ARG A 1 269 ? -19.318 -7.340 -0.444 1.00 92.00 269 ARG A CA 1
ATOM 2159 C C . ARG A 1 269 ? -18.948 -8.138 0.805 1.00 92.00 269 ARG A C 1
ATOM 2161 O O . ARG A 1 269 ? -19.047 -9.366 0.773 1.00 92.00 269 ARG A O 1
ATOM 2168 N N . LEU A 1 270 ? -18.514 -7.439 1.854 1.00 88.50 270 LEU A N 1
ATOM 2169 C CA . LEU A 1 270 ? -18.125 -7.995 3.157 1.00 88.50 270 LEU A CA 1
ATOM 2170 C C . LEU A 1 270 ? -19.319 -8.271 4.072 1.00 88.50 270 LEU A C 1
ATOM 2172 O O . LEU A 1 270 ? -20.350 -7.570 3.952 1.00 88.50 270 LEU A O 1
#

Secondary structure (DSSP, 8-state):
-EEEEEEEEES-SSTTS-EEEEEEE-SSEEEEEEE-GGGPPPPPTTT---TT--SEEEEEEESSHHHHHHHHHHHHHHTTTTSTTEEEEESSTTTTHHHHHHHHHHHTTPPPTTTT-EEEEHHHHHHHTS--EEE-GGGS-HHHHHHHHHHTT----TT--HHHHHHHHHTTT--HHHHHHHHHHTT----EEE--SHHHHHHHHHHTTSSS-PPP-TT-S-THHHHHHHHHT-HHHHHHHHHHHHHHHHHHHHHHHHHS-GGGS-EEE-

Organism: NCBI:txid2743090

Sequence (270 aa):
MKTVAIDIETTGLAATDEVTVVGLGDDETYEIHYNADGGRTHVDQDEFEWESNDREIELYGWPSEERLLTRLNTAVNRFELNIEGTLLVGFNVDGFDFPMMRTRSMVNDVPWPFSGCQYLDVQNAFKYDLQTKKQDIMGFNKGPLKEFGDYVDANYKASWRKEQIKEAIHEKGFETADVMDFAGENGYDNPTNDQGKQYQIHQLYCELGVLDDHPHDPLGHKSELCVSRWAEGDMESIIQHNLADLKMTLDLVGLLPAYIHESELRTTRL

Foldseek 3Di:
DWEKEWDWAWLDQDLPIATAWIWIDTQAEIEIEGECAPPQDDDDLVPFDFPQDPHHYHYHYDHHRLRSLQCVLVVCVVSVQQDPPYEYEAACCVPGVVVNSVSSCVVSVHDDNNAFGKYFHLLCCCVPVHAQKDQDQLPDDPVLLVVVCVVLVLVDDPPDDSVRSQVSCVVSVDDPVNSQVSCVVVVHDRDIDGDRDLQSSLVSCCVVVNDPDQGDQPVSLDSVCSSVCVVVSNVSNVRNSRVSRRVSRNSSVVPCVVRPPPVRGPMDTD

Radius of gyration: 21.77 Å; chains: 1; bounding box: 60×34×59 Å